Protein AF-A0A9X1R443-F1 (afdb_monomer)

Foldseek 3Di:
DDDDPDDPVRVVVVVVVLLVVLVPDDPVRLVVVLVVCVVVVVDDDSNVSSVVSVVQVVVCVVPVDGPDDDDCPPPDPDPDDDDDDDDDDDDDDDDPPPPVVVVVVVVCVVWDQKAKEKEKEDLAQAKDKDAAEQQKWKQFPVDRDIWGWDDKAQHHYPPDIDIGHHPDIRMIMTITTDDDPPGQWIWTDRDDPDPDTDIDPTHGDDDNSYYYYYD

Mean predicted aligned error: 19.31 Å

Sequence (215 aa):
MEHLILSIKERELHISNFLEVFKTLCDEELIGAYKNALKTNTGGEHLQGLRIQAMRKAIFRRLNKTPVDFKDTVLSTNENSDIPNLSVEIKDPKIQIVKEIKKKFTTKTDTESQVIVHIDSGPYRDSQRLRIWDNTYLKCKQTARTSKLLFSENIAIYPKWSFVASGTIFSFTLIFENLPKECLSFDLIENIPEMGGFFFKGIRRNNPNVYHLRM

Solvent-accessible surface area (backbone atoms only — not comparable to full-atom val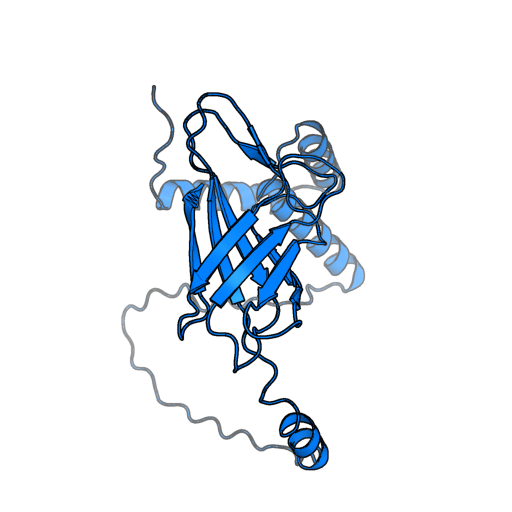ues): 13182 Å² total; per-residue (Å²): 136,85,88,81,88,62,51,72,67,53,49,50,48,51,51,50,56,53,51,55,54,62,73,70,51,53,73,68,55,48,52,48,53,51,54,47,36,63,72,69,65,56,77,58,70,68,50,51,52,53,50,53,52,54,50,52,52,55,43,27,76,73,63,79,44,70,97,69,82,84,78,79,84,82,79,68,82,84,74,85,79,88,84,79,91,76,89,77,86,78,86,76,78,89,73,93,70,61,66,68,55,50,58,62,51,70,78,53,76,87,74,81,55,58,30,39,39,38,38,39,39,51,60,32,89,56,68,47,76,46,59,44,58,82,60,23,33,36,37,35,71,74,44,97,55,69,19,49,54,74,49,68,44,81,54,27,52,64,93,45,70,32,80,40,57,50,70,38,70,47,63,31,39,39,33,25,43,49,72,62,91,79,43,58,30,28,26,44,40,40,69,59,101,60,87,87,54,57,73,46,79,67,49,68,62,60,92,83,37,68,45,82,46,78,83

Radius of gyration: 25.03 Å; Cα contacts (8 Å, |Δi|>4): 276; chains: 1; bounding box: 66×49×62 Å

Structure (mmCIF, N/CA/C/O backbone):
data_AF-A0A9X1R443-F1
#
_entry.id   AF-A0A9X1R443-F1
#
loop_
_atom_site.group_PDB
_atom_site.id
_atom_site.type_symbol
_atom_site.label_atom_id
_atom_site.label_alt_id
_atom_site.label_comp_id
_atom_site.label_asym_id
_atom_site.label_entity_id
_atom_site.label_seq_id
_atom_site.pdbx_PDB_ins_code
_atom_site.Cartn_x
_atom_site.Cartn_y
_atom_site.Cartn_z
_atom_site.occupancy
_atom_site.B_iso_or_equiv
_atom_site.auth_seq_id
_atom_site.auth_comp_id
_atom_site.auth_asym_id
_atom_site.auth_atom_id
_atom_site.pdbx_PDB_model_num
ATOM 1 N N . MET A 1 1 ? 21.161 10.894 -24.423 1.00 42.09 1 MET A N 1
ATOM 2 C CA . MET A 1 1 ? 20.757 12.313 -24.437 1.00 42.09 1 MET A CA 1
ATOM 3 C C . MET A 1 1 ? 19.765 12.476 -25.565 1.00 42.09 1 MET A C 1
ATOM 5 O O . MET A 1 1 ? 19.996 11.881 -26.606 1.00 42.09 1 MET A O 1
ATOM 9 N N . GLU A 1 2 ? 18.709 13.241 -25.292 1.00 39.94 2 GLU A N 1
ATOM 10 C CA . GLU A 1 2 ? 17.519 13.510 -26.118 1.00 39.94 2 GLU A CA 1
ATOM 11 C C . GLU A 1 2 ? 16.461 12.399 -26.169 1.00 39.94 2 GLU A C 1
ATOM 13 O O . GLU A 1 2 ? 16.783 11.217 -26.158 1.00 39.94 2 GLU A O 1
ATOM 18 N N . HIS A 1 3 ? 15.195 12.837 -26.199 1.00 33.38 3 HIS A N 1
ATOM 19 C CA . HIS A 1 3 ? 13.934 12.088 -26.085 1.00 33.38 3 HIS A CA 1
ATOM 20 C C . HIS A 1 3 ? 13.570 11.765 -24.617 1.00 33.38 3 HIS A C 1
ATOM 22 O O . HIS A 1 3 ? 14.191 10.933 -23.978 1.00 33.38 3 HIS A O 1
ATOM 28 N N . LEU A 1 4 ? 12.571 12.376 -23.969 1.00 42.31 4 LEU A N 1
ATOM 29 C CA . LEU A 1 4 ? 11.247 12.692 -24.493 1.00 42.31 4 LEU A CA 1
ATOM 30 C C . LEU A 1 4 ? 10.489 13.610 -23.491 1.00 42.31 4 LEU A C 1
ATOM 32 O O . LEU A 1 4 ? 9.758 13.128 -22.630 1.00 42.31 4 LEU A O 1
ATOM 36 N N . ILE A 1 5 ? 10.638 14.937 -23.573 1.00 42.94 5 ILE A N 1
ATOM 37 C CA . ILE A 1 5 ? 9.612 15.847 -23.026 1.00 42.94 5 ILE A CA 1
ATOM 38 C C . ILE A 1 5 ? 8.688 16.158 -24.197 1.00 42.94 5 ILE A C 1
ATOM 40 O O . ILE A 1 5 ? 8.833 17.187 -24.846 1.00 42.94 5 ILE A O 1
ATOM 44 N N . LEU A 1 6 ? 7.789 15.224 -24.521 1.00 51.44 6 LEU A N 1
ATOM 45 C CA . LEU A 1 6 ? 6.689 15.545 -25.427 1.00 51.44 6 LEU A CA 1
ATOM 46 C C . LEU A 1 6 ? 5.821 16.588 -24.722 1.00 51.44 6 LEU A C 1
ATOM 48 O O . LEU A 1 6 ? 5.362 16.363 -23.593 1.00 51.44 6 LEU A O 1
ATOM 52 N N . SER A 1 7 ? 5.592 17.715 -25.388 1.00 63.91 7 SER A N 1
ATOM 53 C CA . SER A 1 7 ? 4.559 18.675 -25.009 1.00 63.91 7 SER A CA 1
ATOM 54 C C . SER A 1 7 ? 3.241 17.929 -24.781 1.00 63.91 7 SER A C 1
ATOM 56 O O . SER A 1 7 ? 2.975 16.910 -25.421 1.00 63.91 7 SER A O 1
ATOM 58 N N . ILE A 1 8 ? 2.392 18.414 -23.869 1.00 54.50 8 ILE A N 1
ATOM 59 C CA . ILE A 1 8 ? 1.076 17.808 -23.591 1.00 54.50 8 ILE A CA 1
ATOM 60 C C . ILE A 1 8 ? 0.320 17.524 -24.901 1.00 54.50 8 ILE A C 1
ATOM 62 O O . ILE A 1 8 ? -0.169 16.412 -25.081 1.00 54.50 8 ILE A O 1
ATOM 66 N N . LYS A 1 9 ? 0.377 18.459 -25.858 1.00 56.53 9 LYS A N 1
ATOM 67 C CA . LYS A 1 9 ? -0.221 18.319 -27.194 1.00 56.53 9 LYS A CA 1
ATOM 68 C C . LYS A 1 9 ? 0.379 17.185 -28.027 1.00 56.53 9 LYS A C 1
ATOM 70 O O . LYS A 1 9 ? -0.332 16.523 -28.773 1.00 56.53 9 LYS A O 1
ATOM 75 N N . GLU A 1 10 ? 1.681 16.948 -27.919 1.00 57.31 10 GLU A N 1
ATOM 76 C CA . GLU A 1 10 ? 2.359 15.887 -28.669 1.00 57.31 10 GLU A CA 1
ATOM 77 C C . GLU A 1 10 ? 2.057 14.507 -28.074 1.00 57.31 10 GLU A C 1
ATOM 79 O O . GLU A 1 10 ? 1.900 13.537 -28.813 1.00 57.31 10 GLU A O 1
ATOM 84 N N . ARG A 1 11 ? 1.890 14.416 -26.746 1.00 54.62 11 ARG A N 1
ATOM 85 C CA . ARG A 1 11 ? 1.396 13.193 -26.091 1.00 54.62 11 ARG A CA 1
ATOM 86 C C . ARG A 1 11 ? -0.057 12.910 -26.451 1.00 54.62 11 ARG A C 1
ATOM 88 O O . ARG A 1 11 ? -0.385 11.769 -26.753 1.00 54.62 11 ARG A O 1
ATOM 95 N N . GLU A 1 12 ? -0.908 13.932 -26.458 1.00 59.91 12 GLU A N 1
ATOM 96 C CA . GLU A 1 12 ? -2.305 13.819 -26.892 1.00 59.91 12 GLU A CA 1
ATOM 97 C C . GLU A 1 12 ? -2.403 13.356 -28.348 1.00 59.91 12 GLU A C 1
ATOM 99 O O . GLU A 1 12 ? -3.154 12.429 -28.646 1.00 59.91 12 GLU A O 1
ATOM 104 N N . LEU A 1 13 ? -1.593 13.929 -29.243 1.00 64.50 13 LEU A N 1
ATOM 105 C CA . LEU A 1 13 ? -1.542 13.525 -30.647 1.00 64.50 13 LEU A CA 1
ATOM 106 C C . LEU A 1 13 ? -1.034 12.088 -30.807 1.00 64.50 13 LEU A C 1
ATOM 108 O O . LEU A 1 13 ? -1.601 11.319 -31.580 1.00 64.50 13 LEU A O 1
ATOM 112 N N . HIS A 1 14 ? -0.006 11.701 -30.048 1.00 59.50 14 HIS A N 1
ATOM 113 C CA . HIS A 1 14 ? 0.505 10.333 -30.040 1.00 59.50 14 HIS A CA 1
ATOM 114 C C . HIS A 1 14 ? -0.565 9.336 -29.577 1.00 59.50 14 HIS A C 1
ATOM 116 O O . HIS A 1 14 ? -0.778 8.322 -30.235 1.00 59.50 14 HIS A O 1
ATOM 122 N N . ILE A 1 15 ? -1.281 9.636 -28.489 1.00 57.28 15 ILE A N 1
ATOM 123 C CA . ILE A 1 15 ? -2.362 8.785 -27.972 1.00 57.28 15 ILE A CA 1
ATOM 124 C C . ILE A 1 15 ? -3.536 8.735 -28.956 1.00 57.28 15 ILE A C 1
ATOM 126 O O . ILE A 1 15 ? -4.068 7.658 -29.206 1.00 57.28 15 ILE A O 1
ATOM 130 N N . SER A 1 16 ? -3.927 9.863 -29.550 1.00 63.81 16 SER A N 1
ATOM 131 C CA . SER A 1 16 ? -5.014 9.920 -30.534 1.00 63.81 16 SER A CA 1
ATOM 132 C C . SER A 1 16 ? -4.693 9.087 -31.779 1.00 63.81 16 SER A C 1
ATOM 134 O O . SER A 1 16 ? -5.469 8.208 -32.154 1.00 63.81 16 SER A O 1
ATOM 136 N N . ASN A 1 17 ? -3.498 9.268 -32.351 1.00 67.38 17 ASN A N 1
ATOM 137 C CA . ASN A 1 17 ? -3.026 8.478 -33.490 1.00 67.38 17 ASN A CA 1
ATOM 138 C C . ASN A 1 17 ? -2.944 6.989 -33.141 1.00 67.38 17 ASN A C 1
ATOM 140 O O . ASN A 1 17 ? -3.372 6.140 -33.919 1.00 67.38 17 ASN A O 1
ATOM 144 N N . PHE A 1 18 ? -2.445 6.669 -31.946 1.00 65.12 18 PHE A N 1
ATOM 145 C CA . PHE A 1 18 ? -2.403 5.305 -31.437 1.00 65.12 18 PHE A CA 1
ATOM 146 C C . PHE A 1 18 ? -3.812 4.693 -31.350 1.00 65.12 18 PHE A C 1
ATOM 148 O O . PHE A 1 18 ? -4.022 3.578 -31.820 1.00 65.12 18 PHE A O 1
ATOM 155 N N . LEU A 1 19 ? -4.804 5.419 -30.825 1.00 61.91 19 LEU A N 1
ATOM 156 C CA . LEU A 1 19 ? -6.189 4.951 -30.707 1.00 61.91 19 LEU A CA 1
ATOM 157 C C . LEU A 1 19 ? -6.889 4.769 -32.060 1.00 61.91 19 LEU A C 1
ATOM 159 O O . LEU A 1 19 ? -7.644 3.805 -32.210 1.00 61.91 19 LEU A O 1
ATOM 163 N N . GLU A 1 20 ? -6.648 5.651 -33.032 1.00 70.19 20 GLU A N 1
ATOM 164 C CA . GLU A 1 20 ? -7.184 5.512 -34.393 1.00 70.19 20 GLU A CA 1
ATOM 165 C C . GLU A 1 20 ? -6.671 4.243 -35.078 1.00 70.19 20 GLU A C 1
ATOM 167 O O . GLU A 1 20 ? -7.457 3.506 -35.675 1.00 70.19 20 GLU A O 1
ATOM 172 N N . VAL A 1 21 ? -5.390 3.906 -34.893 1.00 68.06 21 VAL A N 1
ATOM 173 C CA . VAL A 1 21 ? -4.821 2.653 -35.410 1.00 68.06 21 VAL A CA 1
ATOM 174 C C . VAL A 1 21 ? -5.559 1.432 -34.847 1.00 68.06 21 VAL A C 1
ATOM 176 O O . VAL A 1 21 ? -5.868 0.518 -35.603 1.00 68.06 21 VAL A O 1
ATOM 179 N N . PHE A 1 22 ? -5.937 1.399 -33.561 1.00 64.75 22 PHE A N 1
ATOM 180 C CA . PHE A 1 22 ? -6.680 0.244 -33.018 1.00 64.75 22 PHE A CA 1
ATOM 181 C C . PHE A 1 22 ? -8.117 0.131 -33.504 1.00 64.75 22 PHE A C 1
ATOM 183 O O . PHE A 1 22 ? -8.656 -0.979 -33.532 1.00 64.75 22 PHE A O 1
ATOM 190 N N . LYS A 1 23 ? -8.765 1.250 -33.843 1.00 64.88 23 LYS A N 1
ATOM 191 C CA . LYS A 1 23 ? -10.144 1.225 -34.346 1.00 64.88 23 LYS A CA 1
ATOM 192 C C . LYS A 1 23 ? -10.235 0.528 -35.704 1.00 64.88 23 LYS A C 1
ATOM 194 O O . LYS A 1 23 ? -11.280 -0.048 -36.000 1.00 64.88 23 LYS A O 1
ATOM 199 N N . THR A 1 24 ? -9.166 0.563 -36.496 1.00 73.44 24 THR A N 1
ATOM 200 C CA . THR A 1 24 ? -9.137 0.039 -37.867 1.00 73.44 24 THR A CA 1
ATOM 201 C C . THR A 1 24 ? -8.597 -1.388 -37.982 1.00 73.44 24 THR A C 1
ATOM 203 O O . THR A 1 24 ? -8.784 -2.004 -39.027 1.00 73.44 24 THR A O 1
ATOM 206 N N . LEU A 1 25 ? -7.999 -1.951 -36.921 1.00 72.94 25 LEU A N 1
ATOM 207 C CA . LEU A 1 25 ? -7.468 -3.320 -36.945 1.00 72.94 25 LEU A CA 1
ATOM 208 C C . LEU A 1 25 ? -8.557 -4.368 -37.187 1.00 72.94 25 LEU A C 1
ATOM 210 O O . LEU A 1 25 ? -9.633 -4.334 -36.570 1.00 72.94 25 LEU A O 1
ATOM 214 N N . CYS A 1 26 ? -8.238 -5.379 -37.992 1.00 78.50 26 CYS A N 1
ATOM 215 C CA . CYS A 1 26 ? -9.056 -6.578 -38.109 1.00 78.50 26 CYS A CA 1
ATOM 216 C C . CYS A 1 26 ? -8.939 -7.450 -36.841 1.00 78.50 26 CYS A C 1
ATOM 218 O O . CYS A 1 26 ? -8.188 -7.164 -35.905 1.00 78.50 26 CYS A O 1
ATOM 220 N N . ASP A 1 27 ? -9.749 -8.502 -36.746 1.00 72.06 27 ASP A N 1
ATOM 221 C CA . ASP A 1 27 ? -9.792 -9.335 -35.538 1.00 72.06 27 ASP A CA 1
ATOM 222 C C . ASP A 1 27 ? -8.530 -10.176 -35.344 1.00 72.06 27 ASP A C 1
ATOM 224 O O . ASP A 1 27 ? -8.063 -10.337 -34.215 1.00 72.06 27 ASP A O 1
ATOM 228 N N . GLU A 1 28 ? -7.952 -10.665 -36.439 1.00 75.25 28 GLU A N 1
ATOM 229 C CA . GLU A 1 28 ? -6.712 -11.442 -36.420 1.00 75.25 28 GLU A CA 1
ATOM 230 C C . GLU A 1 28 ? -5.519 -10.570 -36.018 1.00 75.25 28 GLU A C 1
ATOM 232 O O . GLU A 1 28 ? -4.722 -10.962 -35.163 1.00 75.25 28 GLU A O 1
ATOM 237 N N . GLU A 1 29 ? -5.453 -9.347 -36.547 1.00 76.25 29 GLU A N 1
ATOM 238 C CA . GLU A 1 29 ? -4.428 -8.356 -36.212 1.00 76.25 29 GLU A CA 1
ATOM 239 C C . GLU A 1 29 ? -4.519 -7.913 -34.750 1.00 76.25 29 GLU A C 1
ATOM 241 O O . GLU A 1 29 ? -3.500 -7.829 -34.067 1.00 76.25 29 GLU A O 1
ATOM 246 N N . LEU A 1 30 ? -5.733 -7.699 -34.229 1.00 73.00 30 LEU A N 1
ATOM 247 C CA . LEU A 1 30 ? -5.946 -7.333 -32.828 1.00 73.00 30 LEU A CA 1
ATOM 248 C C . LEU A 1 30 ? -5.486 -8.451 -31.877 1.00 73.00 30 LEU A C 1
ATOM 250 O O . LEU A 1 30 ? -4.831 -8.186 -30.865 1.00 73.00 30 LEU A O 1
ATOM 254 N N . ILE A 1 31 ? -5.795 -9.709 -32.208 1.00 69.19 31 ILE A N 1
ATOM 255 C CA . ILE A 1 31 ? -5.348 -10.883 -31.446 1.00 69.19 31 ILE A CA 1
ATOM 256 C C . ILE A 1 31 ? -3.824 -11.031 -31.533 1.00 69.19 31 ILE A C 1
ATOM 258 O O . ILE A 1 31 ? -3.180 -11.325 -30.522 1.00 69.19 31 ILE A O 1
ATOM 262 N N . GLY A 1 32 ? -3.238 -10.812 -32.712 1.00 74.62 32 GLY A N 1
ATOM 263 C CA . GLY A 1 32 ? -1.792 -10.821 -32.928 1.00 74.62 32 GLY A CA 1
ATOM 264 C C . GLY A 1 32 ? -1.075 -9.754 -32.102 1.00 74.62 32 GLY A C 1
ATOM 265 O O . GLY A 1 32 ? -0.132 -10.074 -31.378 1.00 74.62 32 GLY A O 1
ATOM 266 N N . ALA A 1 33 ? -1.574 -8.517 -32.127 1.00 70.69 33 ALA A N 1
ATOM 267 C CA . ALA A 1 33 ? -1.051 -7.398 -31.348 1.00 70.69 33 ALA A CA 1
ATOM 268 C C . ALA A 1 33 ? -1.133 -7.666 -29.838 1.00 70.69 33 ALA A C 1
ATOM 270 O O . ALA A 1 33 ? -0.164 -7.437 -29.117 1.00 70.69 33 ALA A O 1
ATOM 271 N N . TYR A 1 34 ? -2.246 -8.235 -29.363 1.00 68.50 34 TYR A N 1
ATOM 272 C CA . TYR A 1 34 ? -2.408 -8.619 -27.960 1.00 68.50 34 TYR A CA 1
ATOM 273 C C . TYR A 1 34 ? -1.438 -9.731 -27.535 1.00 68.50 34 TYR A C 1
ATOM 275 O O . TYR A 1 34 ? -0.784 -9.620 -26.499 1.00 68.50 34 TYR A O 1
ATOM 283 N N . LYS A 1 35 ? -1.282 -10.785 -28.348 1.00 70.19 35 LYS A N 1
ATOM 284 C CA . LYS A 1 35 ? -0.322 -11.872 -28.085 1.00 70.19 35 LYS A CA 1
ATOM 285 C C . LYS A 1 35 ? 1.123 -11.379 -28.099 1.00 70.19 35 LYS A C 1
ATOM 287 O O . LYS A 1 35 ? 1.911 -11.802 -27.255 1.00 70.19 35 LYS A O 1
ATOM 292 N N . ASN A 1 36 ? 1.465 -10.492 -29.032 1.00 71.75 36 ASN A N 1
ATOM 293 C CA . ASN A 1 36 ? 2.794 -9.898 -29.103 1.00 71.75 36 ASN A CA 1
ATOM 294 C C . ASN A 1 36 ? 3.067 -9.037 -27.864 1.00 71.75 36 ASN A C 1
ATOM 296 O O . ASN A 1 36 ? 4.071 -9.256 -27.198 1.00 71.75 36 ASN A O 1
ATOM 300 N N . ALA A 1 37 ? 2.121 -8.174 -27.475 1.00 67.00 37 ALA A N 1
ATOM 301 C CA . ALA A 1 37 ? 2.240 -7.325 -26.289 1.00 67.00 37 ALA A CA 1
ATOM 302 C C . ALA A 1 37 ? 2.415 -8.121 -24.981 1.00 67.00 37 ALA A C 1
ATOM 304 O O . ALA A 1 37 ? 3.155 -7.700 -24.090 1.00 67.00 37 ALA A O 1
ATOM 305 N N . LEU A 1 38 ? 1.767 -9.288 -24.868 1.00 62.31 38 LEU A N 1
ATOM 306 C CA . LEU A 1 38 ? 1.973 -10.219 -23.754 1.00 62.31 38 LEU A CA 1
ATOM 307 C C . LEU A 1 38 ? 3.367 -10.865 -23.782 1.00 62.31 38 LEU A C 1
ATOM 309 O O . LEU A 1 38 ? 3.973 -11.054 -22.731 1.00 62.31 38 LEU A O 1
ATOM 313 N N . LYS A 1 39 ? 3.884 -11.198 -24.971 1.00 71.06 39 LYS A N 1
ATOM 314 C CA . LYS A 1 39 ? 5.197 -11.835 -25.155 1.00 71.06 39 LYS A CA 1
ATOM 315 C C . LYS A 1 39 ? 6.356 -10.866 -24.905 1.00 71.06 39 LYS A C 1
ATOM 317 O O . LYS A 1 39 ? 7.380 -11.276 -24.368 1.00 71.06 39 LYS A O 1
ATOM 322 N N . THR A 1 40 ? 6.200 -9.598 -25.275 1.00 66.62 40 THR A N 1
ATOM 323 C CA . THR A 1 40 ? 7.218 -8.546 -25.116 1.00 66.62 40 THR A CA 1
ATOM 324 C C . THR A 1 40 ? 7.212 -7.896 -23.733 1.00 66.62 40 THR A C 1
ATOM 326 O O . THR A 1 40 ? 8.008 -6.995 -23.490 1.00 66.62 40 THR A O 1
ATOM 329 N N . ASN A 1 41 ? 6.332 -8.333 -22.822 1.00 56.12 41 ASN A N 1
ATOM 330 C CA . ASN A 1 41 ? 6.149 -7.758 -21.485 1.00 56.12 41 ASN A CA 1
ATOM 331 C C . ASN A 1 41 ? 5.906 -6.232 -21.497 1.00 56.12 41 ASN A C 1
ATOM 333 O O . ASN A 1 41 ? 6.224 -5.527 -20.540 1.00 56.12 41 ASN A O 1
ATOM 337 N N . THR A 1 42 ? 5.321 -5.712 -22.580 1.00 57.03 42 THR A N 1
ATOM 338 C CA . THR A 1 42 ? 4.833 -4.330 -22.675 1.00 57.03 42 THR A CA 1
ATOM 339 C C . THR A 1 42 ? 3.546 -4.217 -21.855 1.00 57.03 42 THR A C 1
ATOM 341 O O . THR A 1 42 ? 2.435 -4.287 -22.381 1.00 57.03 42 THR A O 1
ATOM 344 N N . GLY A 1 43 ? 3.697 -4.157 -20.532 1.00 52.28 43 GLY A N 1
ATOM 345 C CA . GLY A 1 43 ? 2.608 -3.992 -19.570 1.00 52.28 43 GLY A CA 1
ATOM 346 C C . GLY A 1 43 ? 2.280 -2.518 -19.328 1.00 52.28 43 GLY A C 1
ATOM 347 O O . GLY A 1 43 ? 3.185 -1.698 -19.220 1.00 52.28 43 GLY A O 1
ATOM 348 N N . GLY A 1 44 ? 0.987 -2.187 -19.235 1.00 62.00 44 GLY A N 1
ATOM 349 C CA . GLY A 1 44 ? 0.501 -0.829 -18.950 1.00 62.00 44 GLY A CA 1
ATOM 350 C C . GLY A 1 44 ? -0.751 -0.453 -19.752 1.00 62.00 44 GLY A C 1
ATOM 351 O O . GLY A 1 44 ? -1.591 -1.310 -20.043 1.00 62.00 44 GLY A O 1
ATOM 352 N N . GLU A 1 45 ? -0.860 0.822 -20.137 1.00 51.69 45 GLU A N 1
ATOM 353 C CA . GLU A 1 45 ? -1.998 1.415 -20.867 1.00 51.69 45 GLU A CA 1
ATOM 354 C C . GLU A 1 45 ? -2.288 0.776 -22.243 1.00 51.69 45 GLU A C 1
ATOM 356 O O . GLU A 1 45 ? -3.446 0.650 -22.638 1.00 51.69 45 GLU A O 1
ATOM 361 N N . HIS A 1 46 ? -1.262 0.293 -22.950 1.00 57.50 46 HIS A N 1
ATOM 362 C CA . HIS A 1 46 ? -1.377 -0.255 -24.306 1.00 57.50 46 HIS A CA 1
ATOM 363 C C . HIS A 1 46 ? -2.127 -1.602 -24.296 1.00 57.50 46 HIS A C 1
ATOM 365 O O . HIS A 1 46 ? -3.021 -1.849 -25.109 1.00 57.50 46 HIS A O 1
ATOM 371 N N . LEU A 1 47 ? -1.825 -2.456 -23.309 1.00 63.75 47 LEU A N 1
ATOM 372 C CA . LEU A 1 47 ? -2.502 -3.739 -23.105 1.00 63.75 47 LEU A CA 1
ATOM 373 C C . LEU A 1 47 ? -3.948 -3.546 -22.617 1.00 63.75 47 LEU A C 1
ATOM 375 O O . LEU A 1 47 ? -4.838 -4.316 -22.990 1.00 63.75 47 LEU A O 1
ATOM 379 N N . GLN A 1 48 ? -4.196 -2.506 -21.811 1.00 64.56 48 GLN A N 1
ATOM 380 C CA . GLN A 1 48 ? -5.548 -2.128 -21.395 1.00 64.56 48 GLN A CA 1
ATOM 381 C C . GLN A 1 48 ? -6.379 -1.622 -22.581 1.00 64.56 48 GLN A C 1
ATOM 383 O O . GLN A 1 48 ? -7.506 -2.084 -22.759 1.00 64.56 48 GLN A O 1
ATOM 388 N N . GLY A 1 49 ? -5.814 -0.764 -23.438 1.00 67.44 49 GLY A N 1
ATOM 389 C CA . GLY A 1 49 ? -6.470 -0.271 -24.654 1.00 67.44 49 GLY A CA 1
ATOM 390 C C . GLY A 1 49 ? -6.873 -1.398 -25.609 1.00 67.44 49 GLY A C 1
ATOM 391 O O . GLY A 1 49 ? -8.028 -1.474 -26.033 1.00 67.44 49 GLY A O 1
ATOM 392 N N . LEU A 1 50 ? -5.964 -2.347 -25.858 1.00 68.62 50 LEU A N 1
ATOM 393 C CA . LEU A 1 50 ? -6.235 -3.553 -26.650 1.00 68.62 50 LEU A CA 1
ATOM 394 C C . LEU A 1 50 ? -7.379 -4.396 -26.068 1.00 68.62 50 LEU A C 1
ATOM 396 O O . LEU A 1 50 ? -8.275 -4.838 -26.793 1.00 68.62 50 LEU A O 1
ATOM 400 N N . ARG A 1 51 ? -7.379 -4.598 -24.745 1.00 68.50 51 ARG A N 1
ATOM 401 C CA . ARG A 1 51 ? -8.417 -5.367 -24.046 1.00 68.50 51 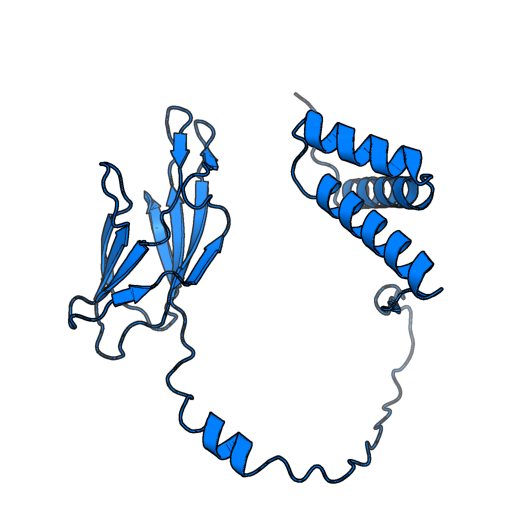ARG A CA 1
ATOM 402 C C . ARG A 1 51 ? -9.786 -4.689 -24.133 1.00 68.50 51 ARG A C 1
ATOM 404 O O . ARG A 1 51 ? -10.780 -5.373 -24.372 1.00 68.50 51 ARG A O 1
ATOM 411 N N . ILE A 1 52 ? -9.840 -3.367 -23.972 1.00 70.94 52 ILE A N 1
ATOM 412 C CA . ILE A 1 52 ? -11.076 -2.581 -24.086 1.00 70.94 52 ILE A CA 1
ATOM 413 C C . ILE A 1 52 ? -11.642 -2.672 -25.510 1.00 70.94 52 ILE A C 1
ATOM 415 O O . ILE A 1 52 ? -12.840 -2.905 -25.678 1.00 70.94 52 ILE A O 1
ATOM 419 N N . GLN A 1 53 ? -10.794 -2.582 -26.539 1.00 71.69 53 GLN A N 1
ATOM 420 C CA . GLN A 1 53 ? -11.230 -2.724 -27.933 1.00 71.69 53 GLN A CA 1
ATOM 421 C C . GLN A 1 53 ? -11.751 -4.131 -28.249 1.00 71.69 53 GLN A C 1
ATOM 423 O O . GLN A 1 53 ? -12.804 -4.278 -28.875 1.00 71.69 53 GLN A O 1
ATOM 428 N N . ALA A 1 54 ? -11.081 -5.174 -27.750 1.00 69.00 54 ALA A N 1
ATOM 429 C CA . ALA A 1 54 ? -11.549 -6.551 -27.898 1.00 69.00 54 ALA A CA 1
ATOM 430 C C . ALA A 1 54 ? -12.927 -6.763 -27.241 1.00 69.00 54 ALA A C 1
ATOM 432 O O . ALA A 1 54 ? -13.817 -7.369 -27.842 1.00 69.00 54 ALA A O 1
ATOM 433 N N . MET A 1 55 ? -13.137 -6.210 -26.040 1.00 70.44 55 MET A N 1
ATOM 434 C CA . MET A 1 55 ? -14.438 -6.243 -25.363 1.00 70.44 55 MET A CA 1
ATOM 435 C C . MET A 1 55 ? -15.511 -5.495 -26.157 1.00 70.44 55 MET A C 1
ATOM 437 O O . MET A 1 55 ? -16.600 -6.031 -26.356 1.00 70.44 55 MET A O 1
ATOM 441 N N . ARG A 1 56 ? -15.207 -4.294 -26.667 1.00 73.94 56 ARG A N 1
ATOM 442 C CA . ARG A 1 56 ? -16.142 -3.502 -27.479 1.00 73.94 56 ARG A CA 1
ATOM 443 C C . ARG A 1 56 ? -16.607 -4.272 -28.715 1.00 73.94 56 ARG A C 1
ATOM 445 O O . ARG A 1 56 ? -17.811 -4.345 -28.957 1.00 73.94 56 ARG A O 1
ATOM 452 N N . LYS A 1 57 ? -15.683 -4.893 -29.458 1.00 72.19 57 LYS A N 1
ATOM 453 C CA . LYS A 1 57 ? -16.012 -5.722 -30.630 1.00 72.19 57 LYS A CA 1
ATOM 454 C C . LYS A 1 57 ? -16.865 -6.938 -30.261 1.00 72.19 57 LYS A C 1
ATOM 456 O O . LYS A 1 57 ? -17.862 -7.206 -30.928 1.00 72.19 57 LYS A O 1
ATOM 461 N N . ALA A 1 58 ? -16.523 -7.647 -29.184 1.00 69.56 58 ALA A N 1
ATOM 462 C CA . ALA A 1 58 ? -17.288 -8.808 -28.723 1.00 69.56 58 ALA A CA 1
ATOM 463 C C . ALA A 1 58 ? -18.727 -8.435 -28.327 1.00 69.56 58 ALA A C 1
ATOM 465 O O . ALA A 1 58 ? -19.675 -9.151 -28.651 1.00 69.56 58 ALA A O 1
ATOM 466 N N . ILE A 1 59 ? -18.899 -7.290 -27.665 1.00 71.62 59 ILE A N 1
ATOM 467 C CA . ILE A 1 59 ? -20.214 -6.782 -27.282 1.00 71.62 59 ILE A CA 1
ATOM 468 C C . ILE A 1 59 ? -21.019 -6.356 -28.512 1.00 71.62 59 ILE A C 1
ATOM 470 O O . ILE A 1 59 ? -22.192 -6.714 -28.616 1.00 71.62 59 ILE A O 1
ATOM 474 N N . PHE A 1 60 ? -20.396 -5.653 -29.463 1.00 72.50 60 PHE A N 1
ATOM 475 C CA . PHE A 1 60 ? -21.066 -5.240 -30.694 1.00 72.50 60 PHE A CA 1
ATOM 476 C C . PHE A 1 60 ? -21.559 -6.448 -31.501 1.00 72.50 60 PHE A C 1
ATOM 478 O O . PHE A 1 60 ? -22.712 -6.461 -31.910 1.00 72.50 60 PHE A O 1
ATOM 485 N N . ARG A 1 61 ? -20.760 -7.519 -31.629 1.00 73.25 61 ARG A N 1
ATOM 486 C CA . ARG A 1 61 ? -21.213 -8.772 -32.269 1.00 73.25 61 ARG A CA 1
ATOM 487 C C . ARG A 1 61 ? -22.414 -9.407 -31.570 1.00 73.25 61 ARG A C 1
ATOM 489 O O . ARG A 1 61 ? -23.249 -10.016 -32.225 1.00 73.25 61 ARG A O 1
ATOM 496 N N . ARG A 1 62 ? -22.489 -9.299 -30.241 1.00 72.19 62 ARG A N 1
ATOM 497 C CA . ARG A 1 62 ? -23.539 -9.941 -29.439 1.00 72.19 62 ARG A CA 1
ATOM 498 C C . ARG A 1 62 ? -24.839 -9.143 -29.399 1.00 72.19 62 ARG A C 1
ATOM 500 O O . ARG A 1 62 ? -25.905 -9.741 -29.303 1.00 72.19 62 ARG A O 1
ATOM 507 N N . LEU A 1 63 ? -24.754 -7.815 -29.402 1.00 76.12 63 LEU A N 1
ATOM 508 C CA . LEU A 1 63 ? -25.898 -6.930 -29.155 1.00 76.12 63 LEU A CA 1
ATOM 509 C C . LEU A 1 63 ? -26.245 -6.034 -30.349 1.00 76.12 63 LEU A C 1
ATOM 511 O O . LEU A 1 63 ? -27.226 -5.298 -30.277 1.00 76.12 63 LEU A O 1
ATOM 515 N N . ASN A 1 64 ? -25.443 -6.067 -31.417 1.00 73.75 64 ASN A N 1
ATOM 516 C CA . ASN A 1 64 ? -25.518 -5.186 -32.588 1.00 73.75 64 ASN A CA 1
ATOM 517 C C . ASN A 1 64 ? -25.522 -3.679 -32.249 1.00 73.75 64 ASN A C 1
ATOM 519 O O . ASN A 1 64 ? -25.942 -2.846 -33.047 1.00 73.75 64 ASN A O 1
ATOM 523 N N . LYS A 1 65 ? -25.073 -3.335 -31.034 1.00 69.88 65 LYS A N 1
ATOM 524 C CA . LYS A 1 65 ? -24.916 -1.981 -30.494 1.00 69.88 65 LYS A CA 1
ATOM 525 C C . LYS A 1 65 ? -23.924 -2.000 -29.333 1.00 69.88 65 LYS A C 1
ATOM 527 O O . LYS A 1 65 ? -23.791 -3.016 -28.646 1.00 69.88 65 LYS A O 1
ATOM 532 N N . THR A 1 66 ? -23.239 -0.887 -29.079 1.00 61.50 66 THR A N 1
ATOM 533 C CA . THR A 1 66 ? -22.486 -0.721 -27.828 1.00 61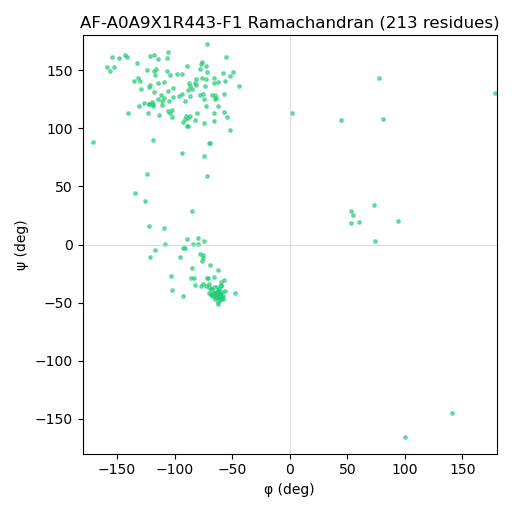.50 66 THR A CA 1
ATOM 534 C C . THR A 1 66 ? -23.459 -0.426 -26.675 1.00 61.50 66 THR A C 1
ATOM 536 O O . THR A 1 66 ? -24.451 0.267 -26.888 1.00 61.50 66 THR A O 1
ATOM 539 N N . PRO A 1 67 ? -23.233 -0.934 -25.448 1.00 56.16 67 PRO A N 1
ATOM 540 C CA . PRO A 1 67 ? -24.148 -0.722 -24.318 1.00 56.16 67 PRO A CA 1
ATOM 541 C C . PRO A 1 67 ? -24.034 0.678 -23.717 1.00 56.16 67 PRO A C 1
ATOM 543 O O . PRO A 1 67 ? -24.873 1.072 -22.916 1.00 56.16 67 PRO A O 1
ATOM 546 N N . VAL A 1 68 ? -22.963 1.388 -24.069 1.00 57.41 68 VAL A N 1
ATOM 547 C CA . VAL A 1 68 ? -22.645 2.723 -23.587 1.00 57.41 68 VAL A CA 1
ATOM 548 C C . VAL A 1 68 ? -22.537 3.615 -24.813 1.00 57.41 68 VAL A C 1
ATOM 550 O O . VAL A 1 68 ? -21.750 3.328 -25.719 1.00 57.41 68 VAL A O 1
ATOM 553 N N . ASP A 1 69 ? -23.377 4.642 -24.845 1.00 53.28 69 ASP A N 1
ATOM 554 C CA . ASP A 1 69 ? -23.308 5.736 -25.803 1.00 53.28 69 ASP A CA 1
ATOM 555 C C . ASP A 1 69 ? -22.683 6.923 -25.066 1.00 53.28 69 ASP A C 1
ATOM 557 O O . ASP A 1 69 ? -23.265 7.445 -24.112 1.00 53.28 69 ASP A O 1
ATOM 561 N N . PHE A 1 70 ? -21.450 7.277 -25.425 1.00 49.25 70 PHE A N 1
ATOM 562 C CA . PHE A 1 70 ? -20.783 8.440 -24.853 1.00 49.25 70 PHE A CA 1
ATOM 563 C C . PHE A 1 70 ? -21.156 9.648 -25.705 1.00 49.25 70 PHE A C 1
ATOM 565 O O . PHE A 1 70 ? -20.712 9.774 -26.843 1.00 49.25 70 PHE A O 1
ATOM 572 N N . LYS A 1 71 ? -21.980 10.541 -25.154 1.00 47.75 71 LYS A N 1
ATOM 573 C CA . LYS A 1 71 ? -22.097 11.900 -25.681 1.00 47.75 71 LYS A CA 1
ATOM 574 C C . LYS A 1 71 ? -20.940 12.706 -25.105 1.00 47.75 71 LYS A C 1
ATOM 576 O O . LYS A 1 71 ? -20.936 13.001 -23.913 1.00 47.75 71 LYS A O 1
ATOM 581 N N . ASP A 1 72 ? -19.959 13.023 -25.941 1.00 38.59 72 ASP A N 1
ATOM 582 C CA . ASP A 1 72 ? -18.843 13.892 -25.573 1.00 38.59 72 ASP A CA 1
ATOM 583 C C . ASP A 1 72 ? -19.347 15.332 -25.413 1.00 38.59 72 ASP A C 1
ATOM 585 O O . ASP A 1 72 ? -19.330 16.131 -26.344 1.00 38.59 72 ASP A O 1
ATOM 589 N N . THR A 1 73 ? -19.817 15.687 -24.219 1.00 44.53 73 THR A N 1
ATOM 590 C CA . THR A 1 73 ? -20.285 17.052 -23.912 1.00 44.53 73 THR A CA 1
ATOM 591 C C . THR A 1 73 ? -19.137 18.031 -23.622 1.00 44.53 73 THR A C 1
ATOM 593 O O . THR A 1 73 ? -19.388 19.155 -23.205 1.00 44.53 73 THR A O 1
ATOM 596 N N . VAL A 1 74 ? -17.872 17.619 -23.775 1.00 42.00 74 VAL A N 1
ATOM 597 C CA . VAL A 1 74 ? -16.706 18.367 -23.251 1.00 42.00 74 VAL A CA 1
ATOM 598 C C . VAL A 1 74 ? -15.867 19.043 -24.348 1.00 42.00 74 VAL A C 1
ATOM 600 O O . VAL A 1 74 ? -14.922 19.761 -24.044 1.00 42.00 74 VAL A O 1
ATOM 603 N N . LEU A 1 75 ? -16.232 18.914 -25.626 1.00 39.62 75 LEU A N 1
ATOM 604 C CA . LEU A 1 75 ? -15.551 19.619 -26.721 1.00 39.62 75 LEU A CA 1
ATOM 605 C C . LEU A 1 75 ? -16.526 20.461 -27.552 1.00 39.62 75 LEU A C 1
ATOM 607 O O . LEU A 1 75 ? -16.659 20.285 -28.757 1.00 39.62 75 LEU A O 1
ATOM 611 N N . SER A 1 76 ? -17.174 21.429 -26.907 1.00 32.47 76 SER A N 1
ATOM 612 C CA . SER A 1 76 ? -17.510 22.687 -27.573 1.00 32.47 76 SER A CA 1
ATOM 613 C C . SER A 1 76 ? -16.707 23.791 -26.903 1.00 32.47 76 SER A C 1
ATOM 615 O O . SER A 1 76 ? -16.919 24.122 -25.738 1.00 32.47 76 SER A O 1
ATOM 617 N N . THR A 1 77 ? -15.743 24.344 -27.631 1.00 33.44 77 THR A N 1
ATOM 618 C CA . THR A 1 77 ? -15.155 25.641 -27.309 1.00 33.44 77 THR A CA 1
ATOM 619 C C . THR A 1 77 ? -16.294 26.648 -27.204 1.00 33.44 77 THR A C 1
ATOM 621 O O . THR A 1 77 ? -16.933 26.962 -28.206 1.00 33.44 77 THR A O 1
ATOM 624 N N . ASN A 1 78 ? -16.586 27.106 -25.988 1.00 34.41 78 ASN A N 1
ATOM 625 C CA . ASN A 1 78 ? -17.542 28.181 -25.763 1.00 34.41 78 ASN A CA 1
ATOM 626 C C . ASN A 1 78 ? -16.939 29.488 -26.292 1.00 34.41 78 ASN A C 1
ATOM 628 O O . ASN A 1 78 ? -16.316 30.236 -25.544 1.00 34.41 78 ASN A O 1
ATOM 632 N N . GLU A 1 79 ? -17.139 29.768 -27.575 1.00 34.84 79 GLU A N 1
ATOM 633 C CA . GLU A 1 79 ? -17.332 31.143 -28.014 1.00 34.84 79 GLU A CA 1
ATOM 634 C C . GLU A 1 79 ? -18.828 31.443 -27.882 1.00 34.84 79 GLU A C 1
ATOM 636 O O . GLU A 1 79 ? -19.645 30.859 -28.583 1.00 34.84 79 GLU A O 1
ATOM 641 N N . ASN A 1 80 ? -19.156 32.313 -26.923 1.00 40.75 80 ASN A N 1
ATOM 642 C CA . ASN A 1 80 ? -20.408 33.060 -26.782 1.00 40.75 80 ASN A CA 1
ATOM 643 C C . ASN A 1 80 ? -21.733 32.307 -27.006 1.00 40.75 80 ASN A C 1
ATOM 645 O O . ASN A 1 80 ? -22.175 32.133 -28.137 1.00 40.75 80 ASN A O 1
ATOM 649 N N . SER A 1 81 ? -22.474 32.038 -25.929 1.00 32.12 81 SER A N 1
ATOM 650 C CA . SER A 1 81 ? -23.890 32.448 -25.828 1.00 32.12 81 SER A CA 1
ATOM 651 C C . SER A 1 81 ? -24.532 31.978 -24.522 1.00 32.12 81 SER A C 1
ATOM 653 O O . SER A 1 81 ? -24.405 30.830 -24.107 1.00 32.12 81 SER A O 1
ATOM 655 N N . ASP A 1 82 ? -25.185 32.939 -23.877 1.00 38.91 82 ASP A N 1
ATOM 656 C CA . ASP A 1 82 ? -26.321 32.854 -22.958 1.00 38.91 82 ASP A CA 1
ATOM 657 C C . ASP A 1 82 ? -26.850 31.449 -22.635 1.00 38.91 82 ASP A C 1
ATOM 659 O O . ASP A 1 82 ? -27.478 30.796 -23.465 1.00 38.91 82 ASP A O 1
ATOM 663 N N . ILE A 1 83 ? -26.686 31.018 -21.381 1.00 33.81 83 ILE A N 1
ATOM 664 C CA . ILE A 1 83 ? -27.377 29.841 -20.842 1.00 33.81 83 ILE A CA 1
ATOM 665 C C . ILE A 1 83 ? -28.804 30.266 -20.454 1.00 33.81 83 ILE A C 1
ATOM 667 O O . ILE A 1 83 ? -28.956 31.019 -19.486 1.00 33.81 83 ILE A O 1
ATOM 671 N N . PRO A 1 84 ? -29.871 29.776 -21.116 1.00 33.56 84 PRO A N 1
ATOM 672 C CA . PRO A 1 84 ? -31.213 29.895 -20.581 1.00 33.56 84 PRO A CA 1
ATOM 673 C C . PRO A 1 84 ? -31.409 28.847 -19.481 1.00 33.56 84 PRO A C 1
ATOM 675 O O . PRO A 1 84 ? -31.165 27.653 -19.660 1.00 33.56 84 PRO A O 1
ATOM 678 N N . ASN A 1 85 ? -31.868 29.322 -18.329 1.00 39.50 85 ASN A N 1
ATOM 679 C CA . ASN A 1 85 ? -32.302 28.520 -17.194 1.00 39.50 85 ASN A CA 1
ATOM 680 C C . ASN A 1 85 ? -33.431 27.561 -17.620 1.00 39.50 85 ASN A C 1
ATOM 682 O O . ASN A 1 85 ? -34.524 28.016 -17.957 1.00 39.50 85 ASN A O 1
ATOM 686 N N . LEU A 1 86 ? -33.179 26.249 -17.599 1.00 33.41 86 LEU A N 1
ATOM 687 C CA . LEU A 1 86 ? -34.206 25.234 -17.827 1.00 33.41 86 LEU A CA 1
ATOM 688 C C . LEU A 1 86 ? -34.349 24.353 -16.582 1.00 33.41 86 LEU A C 1
ATOM 690 O O . LEU A 1 86 ? -33.689 23.328 -16.421 1.00 33.41 86 LEU A O 1
ATOM 694 N N . SER A 1 87 ? -35.241 24.774 -15.689 1.00 36.22 87 SER A N 1
ATOM 695 C CA . SER A 1 87 ? -35.788 23.947 -14.618 1.00 36.22 87 SER A CA 1
ATOM 696 C C . SER A 1 87 ? -36.625 22.818 -15.223 1.00 36.22 87 SER A C 1
ATOM 698 O O . SER A 1 87 ? -37.733 23.051 -15.707 1.00 36.22 87 SER A O 1
ATOM 700 N N . VAL A 1 88 ? -36.106 21.593 -15.196 1.00 34.53 88 VAL A N 1
ATOM 701 C CA . VAL A 1 88 ? -36.874 20.390 -15.532 1.00 34.53 88 VAL A CA 1
ATOM 702 C C . VAL A 1 88 ? -37.455 19.815 -14.241 1.00 34.53 88 VAL A C 1
ATOM 704 O O . VAL A 1 88 ? -36.739 19.232 -13.429 1.00 34.53 88 VAL A O 1
ATOM 707 N N . GLU A 1 89 ? -38.762 19.993 -14.046 1.00 37.28 89 GLU A N 1
ATOM 708 C CA . GLU A 1 89 ? -39.537 19.288 -13.023 1.00 37.28 89 GLU A CA 1
ATOM 709 C C . GLU A 1 89 ? -39.579 17.785 -13.340 1.00 37.28 89 GLU A C 1
ATOM 711 O O . GLU A 1 89 ? -40.199 17.351 -14.313 1.00 37.28 89 GLU A O 1
ATOM 716 N N . ILE A 1 90 ? -38.944 16.970 -12.497 1.00 38.50 90 ILE A N 1
ATOM 717 C CA . ILE A 1 90 ? -39.052 15.510 -12.552 1.00 38.50 90 ILE A CA 1
ATOM 718 C C . ILE A 1 90 ? -40.226 15.096 -11.656 1.00 38.50 90 ILE A C 1
ATOM 720 O O . ILE A 1 90 ? -40.164 15.216 -10.434 1.00 38.50 90 ILE A O 1
ATOM 724 N N . LYS A 1 91 ? -41.320 14.611 -12.257 1.00 41.41 91 LYS A N 1
ATOM 725 C CA . LYS A 1 91 ? -42.424 13.971 -11.523 1.00 41.41 91 LYS A CA 1
ATOM 726 C C . LYS A 1 91 ? -41.996 12.569 -11.077 1.00 41.41 91 LYS A C 1
ATOM 728 O O . LYS A 1 91 ? -41.968 11.645 -11.887 1.00 41.41 91 LYS A O 1
ATOM 733 N N . ASP A 1 92 ? -41.696 12.419 -9.790 1.00 39.56 92 ASP A N 1
ATOM 734 C CA . ASP A 1 92 ? -41.351 11.137 -9.165 1.00 39.56 92 ASP A CA 1
ATOM 735 C C . ASP A 1 92 ? -42.543 10.157 -9.130 1.00 39.56 92 ASP A C 1
ATOM 737 O O . ASP A 1 92 ? -43.607 10.491 -8.588 1.00 39.56 92 ASP A O 1
ATOM 741 N N . PRO A 1 93 ? -42.391 8.901 -9.592 1.00 41.38 93 PRO A N 1
ATOM 742 C CA . PRO A 1 93 ? -43.292 7.835 -9.193 1.00 41.38 93 PRO A CA 1
ATOM 743 C C . PRO A 1 93 ? -42.959 7.435 -7.747 1.00 41.38 93 PRO A C 1
ATOM 745 O O . PRO A 1 93 ? -41.820 7.118 -7.414 1.00 41.38 93 PRO A O 1
ATOM 748 N N . LYS A 1 94 ? -43.964 7.457 -6.865 1.00 45.88 94 LYS A N 1
ATOM 749 C CA . LYS A 1 94 ? -43.862 7.076 -5.444 1.00 45.88 94 LYS A CA 1
ATOM 750 C C . LYS A 1 94 ? -43.225 5.687 -5.267 1.00 45.88 94 LYS A C 1
ATOM 752 O O . LYS A 1 94 ? -43.919 4.675 -5.323 1.00 45.88 94 LYS A O 1
ATOM 757 N N . ILE A 1 95 ? -41.930 5.633 -4.960 1.00 41.78 95 ILE A N 1
ATOM 758 C CA . ILE A 1 95 ? -41.242 4.412 -4.526 1.00 41.78 95 ILE A CA 1
ATOM 759 C C . ILE A 1 95 ? -41.353 4.317 -2.996 1.00 41.78 95 ILE A C 1
ATOM 761 O O . ILE A 1 95 ? -40.646 4.992 -2.247 1.00 41.78 95 ILE A O 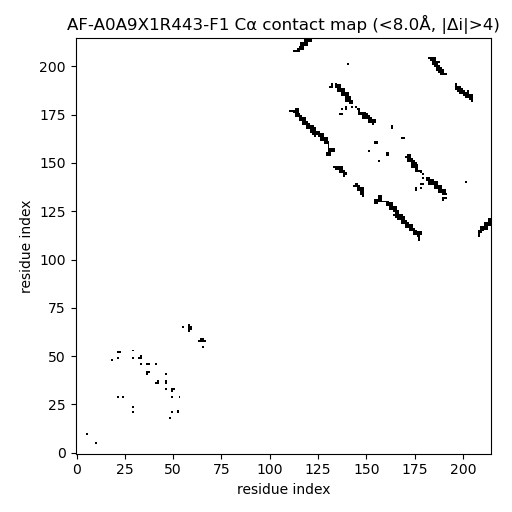1
ATOM 765 N N . GLN A 1 96 ? -42.263 3.467 -2.511 1.00 48.94 96 GLN A N 1
ATOM 766 C CA . GLN A 1 96 ? -42.400 3.093 -1.094 1.00 48.94 96 GLN A CA 1
ATOM 767 C C . GLN A 1 96 ? -41.239 2.187 -0.632 1.00 48.94 96 GLN A C 1
ATOM 769 O O . GLN A 1 96 ? -41.451 1.064 -0.192 1.00 48.94 96 GLN A O 1
ATOM 774 N N . ILE A 1 97 ? -39.990 2.652 -0.722 1.00 47.78 97 ILE A N 1
ATOM 775 C CA . ILE A 1 97 ? -38.815 1.893 -0.253 1.00 47.78 97 ILE A CA 1
ATOM 776 C C . ILE A 1 97 ? -37.878 2.793 0.568 1.00 47.78 97 ILE A C 1
ATOM 778 O O . I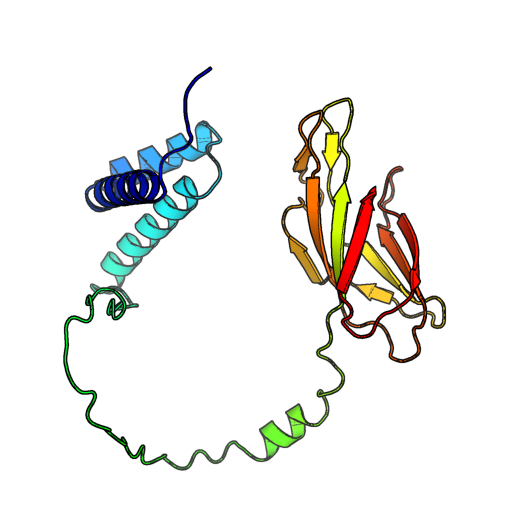LE A 1 97 ? -36.667 2.803 0.384 1.00 47.78 97 ILE A O 1
ATOM 782 N N . VAL A 1 98 ? -38.422 3.612 1.475 1.00 50.62 98 VAL A N 1
ATOM 783 C CA . VAL A 1 98 ? -37.599 4.622 2.178 1.00 50.62 98 VAL A CA 1
ATOM 784 C C . VAL A 1 98 ? -37.602 4.481 3.703 1.00 50.62 98 VAL A C 1
ATOM 786 O O . VAL A 1 98 ? -36.757 5.078 4.363 1.00 50.62 98 VAL A O 1
ATOM 789 N N . LYS A 1 99 ? -38.463 3.650 4.308 1.00 52.12 99 LYS A N 1
ATOM 790 C CA . LYS A 1 99 ? -38.511 3.547 5.782 1.00 52.12 99 LYS A CA 1
ATOM 791 C C . LYS A 1 99 ? -37.632 2.438 6.360 1.00 52.12 99 LYS A C 1
ATOM 793 O O . LYS A 1 99 ? -36.889 2.699 7.302 1.00 52.12 99 LYS A O 1
ATOM 798 N N . GLU A 1 100 ? -37.643 1.241 5.777 1.00 50.78 100 GLU A N 1
ATOM 799 C CA . GLU A 1 100 ? -36.792 0.139 6.258 1.00 50.78 100 GLU A CA 1
ATOM 800 C C . GLU A 1 100 ? -35.331 0.285 5.833 1.00 50.78 100 GLU A C 1
ATOM 802 O O . GLU A 1 100 ? -34.424 -0.001 6.615 1.00 50.78 100 GLU A O 1
ATOM 807 N N . ILE A 1 101 ? -35.101 0.809 4.625 1.00 51.75 101 ILE A N 1
ATOM 808 C CA . ILE A 1 101 ? -33.759 1.098 4.120 1.00 51.75 101 ILE A CA 1
ATOM 809 C C . ILE A 1 101 ? -33.089 2.152 5.006 1.00 51.75 101 ILE A C 1
ATOM 811 O O . ILE A 1 101 ? -32.020 1.890 5.551 1.00 51.75 101 ILE A O 1
ATOM 815 N N . LYS A 1 102 ? -33.750 3.289 5.277 1.00 46.16 102 LYS A N 1
ATOM 816 C CA . LYS A 1 102 ? -33.191 4.315 6.174 1.00 46.16 102 LYS A CA 1
ATOM 817 C C . LYS A 1 102 ? -32.855 3.764 7.560 1.00 46.16 102 LYS A C 1
ATOM 819 O O . LYS A 1 102 ? -31.789 4.101 8.061 1.00 46.16 102 LYS A O 1
ATOM 824 N N . LYS A 1 103 ? -33.687 2.881 8.135 1.00 51.94 103 LYS A N 1
ATOM 825 C CA . LYS A 1 103 ? -33.440 2.236 9.443 1.00 51.94 103 LYS A CA 1
ATOM 826 C C . LYS A 1 103 ? -32.227 1.291 9.438 1.00 51.94 103 LYS A C 1
ATOM 828 O O . LYS A 1 103 ? -31.488 1.251 10.420 1.00 51.94 103 LYS A O 1
ATOM 833 N N . LYS A 1 104 ? -31.995 0.563 8.335 1.00 49.91 104 LYS A N 1
ATOM 834 C CA . LYS A 1 104 ? -30.801 -0.288 8.148 1.00 49.91 1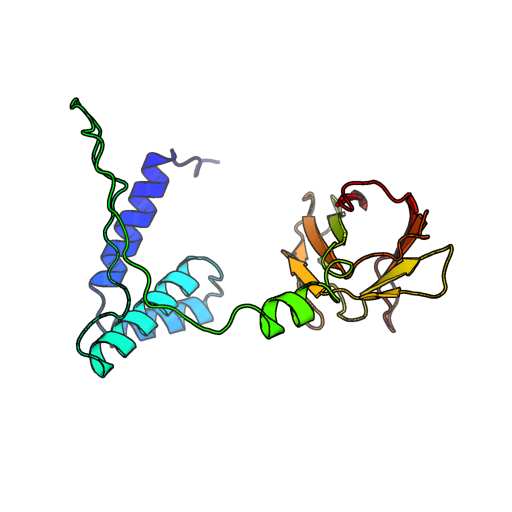04 LYS A CA 1
ATOM 835 C C . LYS A 1 104 ? -29.516 0.515 7.925 1.00 49.91 104 LYS A C 1
ATOM 837 O O . LYS A 1 104 ? -28.447 0.041 8.296 1.00 49.91 104 LYS A O 1
ATOM 842 N N . PHE A 1 105 ? -29.609 1.718 7.359 1.00 48.53 105 PHE A N 1
ATOM 843 C CA . PHE A 1 105 ? -28.456 2.609 7.191 1.00 48.53 105 PHE A CA 1
ATOM 844 C C . PHE A 1 105 ? -28.137 3.429 8.454 1.00 48.53 105 PHE A C 1
ATOM 846 O O . PHE A 1 105 ? -26.968 3.691 8.714 1.00 48.53 105 PHE A O 1
ATOM 853 N N . THR A 1 106 ? -29.123 3.753 9.305 1.00 40.62 106 THR A N 1
ATOM 854 C CA . THR A 1 106 ? -28.875 4.516 10.554 1.00 40.62 106 THR A CA 1
ATOM 855 C C . THR A 1 106 ? -28.104 3.730 11.617 1.00 40.62 106 THR A C 1
ATOM 857 O O . THR A 1 106 ? -27.563 4.322 12.542 1.00 40.62 106 THR A O 1
ATOM 860 N N . THR A 1 107 ? -28.040 2.402 11.506 1.00 42.03 107 THR A N 1
ATOM 861 C CA . THR A 1 107 ? -27.309 1.534 12.446 1.00 42.03 107 THR A CA 1
ATOM 862 C C . THR A 1 107 ? -25.867 1.235 12.013 1.00 42.03 107 THR A C 1
ATOM 864 O O . THR A 1 107 ? -25.139 0.589 12.759 1.00 42.03 107 THR A O 1
ATOM 867 N N . LYS A 1 108 ? -25.428 1.718 10.839 1.00 44.78 108 LYS A N 1
ATOM 868 C CA . LYS A 1 108 ? -24.083 1.487 10.267 1.00 44.78 108 LYS A CA 1
ATOM 869 C C . LYS A 1 108 ? -23.298 2.773 9.974 1.00 44.78 108 LYS A C 1
ATOM 871 O O . LYS A 1 108 ? -22.300 2.755 9.261 1.00 44.78 108 LYS A O 1
ATOM 876 N N . THR A 1 109 ? -23.710 3.907 10.522 1.00 45.44 109 THR A N 1
ATOM 877 C CA . THR A 1 109 ? -23.041 5.197 10.281 1.00 45.44 109 THR A CA 1
ATOM 878 C C . THR A 1 109 ? -21.762 5.417 11.098 1.00 45.44 109 THR A C 1
ATOM 880 O O . THR A 1 109 ? -21.100 6.429 10.913 1.00 45.44 109 THR A O 1
ATOM 883 N N . ASP A 1 110 ? -21.354 4.459 11.938 1.00 48.34 110 ASP A N 1
ATOM 884 C CA . ASP A 1 110 ? -20.044 4.475 12.613 1.00 48.34 110 ASP A CA 1
ATOM 885 C C . ASP A 1 110 ? -18.929 3.752 11.811 1.00 48.34 110 ASP A C 1
ATOM 887 O O . ASP A 1 110 ? -17.771 3.738 12.235 1.00 48.34 110 ASP A O 1
ATOM 891 N N . THR A 1 111 ? -19.249 3.141 10.658 1.00 50.03 111 THR A N 1
ATOM 892 C CA . THR A 1 111 ? -18.414 2.104 10.006 1.00 50.03 111 THR A CA 1
ATOM 893 C C . THR A 1 111 ? -17.680 2.484 8.706 1.00 50.03 111 THR A C 1
ATOM 895 O O . THR A 1 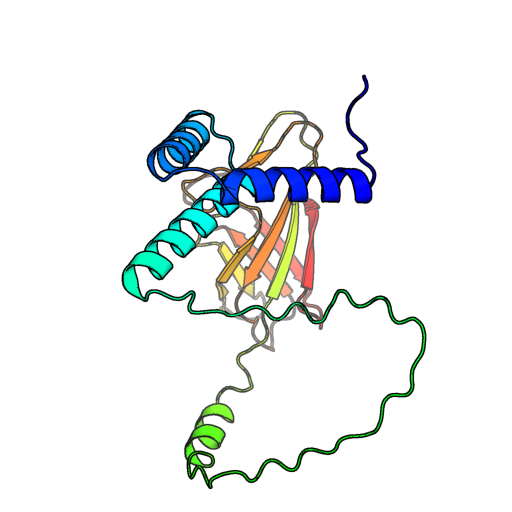111 ? -17.158 1.587 8.052 1.00 50.03 111 THR A O 1
ATOM 898 N N . GLU A 1 112 ? -17.557 3.765 8.333 1.00 54.38 112 GLU A N 1
ATOM 899 C CA . GLU A 1 112 ? -16.936 4.169 7.044 1.00 54.38 112 GLU A CA 1
ATOM 900 C C . GLU A 1 112 ? -15.778 5.184 7.158 1.00 54.38 112 GLU A C 1
ATOM 902 O O . GLU A 1 112 ? -15.620 6.052 6.306 1.00 54.38 112 GLU A O 1
ATOM 907 N N . SER A 1 113 ? -14.925 5.099 8.184 1.00 77.88 113 SER A N 1
ATOM 908 C CA . SER A 1 113 ? -13.637 5.816 8.141 1.00 77.88 113 SER A CA 1
ATOM 909 C C . SER A 1 113 ? -12.524 4.832 7.800 1.00 77.88 113 SER A C 1
ATOM 911 O O . SER A 1 113 ? -12.290 3.886 8.541 1.00 77.88 113 SER A O 1
ATOM 913 N N . GLN A 1 114 ? -11.876 5.002 6.651 1.00 91.25 114 GLN A N 1
ATOM 914 C CA . GLN A 1 114 ? -10.707 4.209 6.267 1.00 91.25 114 GLN A CA 1
ATOM 915 C C . GLN A 1 114 ? -9.435 4.879 6.784 1.00 91.25 114 GLN A C 1
ATOM 917 O O . GLN A 1 114 ? -9.399 6.095 6.980 1.00 91.25 114 GLN A O 1
ATOM 922 N N . VAL A 1 115 ? -8.389 4.085 7.001 1.00 94.88 115 VAL A N 1
ATOM 923 C CA . VAL A 1 115 ? -7.052 4.604 7.307 1.00 94.88 115 VAL A CA 1
ATOM 924 C C . VAL A 1 115 ? -6.179 4.458 6.073 1.00 94.88 115 VAL A C 1
ATOM 926 O O . VAL A 1 115 ? -6.021 3.352 5.564 1.00 94.88 115 VAL A O 1
ATOM 929 N N . ILE A 1 116 ? -5.613 5.566 5.602 1.00 96.56 116 ILE A N 1
ATOM 930 C CA . ILE A 1 116 ? -4.770 5.616 4.405 1.00 96.56 116 ILE A CA 1
ATOM 931 C C . ILE A 1 116 ? -3.329 5.854 4.844 1.00 96.56 116 ILE A C 1
ATOM 933 O O . ILE A 1 116 ? -3.034 6.804 5.570 1.00 96.56 116 ILE A O 1
ATOM 937 N N . VAL A 1 117 ? -2.423 4.987 4.407 1.00 97.12 117 VAL A N 1
ATOM 938 C CA . VAL A 1 117 ? -0.995 5.086 4.703 1.00 97.12 117 VAL A CA 1
ATOM 939 C C . VAL A 1 117 ? -0.225 5.129 3.392 1.00 97.12 117 VAL A C 1
ATOM 941 O O . VAL A 1 117 ? -0.181 4.145 2.658 1.00 97.12 117 VAL A O 1
ATOM 944 N N . HIS A 1 118 ? 0.395 6.267 3.115 1.00 97.56 118 HIS A N 1
ATOM 945 C CA . HIS A 1 118 ? 1.367 6.434 2.044 1.00 97.56 118 HIS A CA 1
ATOM 946 C C . HIS A 1 118 ? 2.757 6.095 2.576 1.00 97.56 118 HIS A C 1
ATOM 948 O O . HIS A 1 118 ? 3.137 6.559 3.654 1.00 97.56 118 HIS A O 1
ATOM 954 N N . ILE A 1 119 ? 3.512 5.292 1.835 1.00 96.25 119 ILE A N 1
ATOM 955 C CA . ILE A 1 119 ? 4.854 4.855 2.217 1.00 96.25 119 ILE A CA 1
ATOM 956 C C . ILE A 1 119 ? 5.811 5.173 1.076 1.00 96.25 119 ILE A C 1
ATOM 958 O O . ILE A 1 119 ? 5.624 4.675 -0.032 1.00 96.25 119 ILE A O 1
ATOM 962 N N . ASP A 1 120 ? 6.839 5.968 1.370 1.00 95.75 120 ASP A N 1
ATOM 963 C CA . ASP A 1 120 ? 7.995 6.166 0.496 1.00 95.75 120 ASP A CA 1
ATOM 964 C C . ASP A 1 120 ? 9.126 5.232 0.942 1.00 95.75 120 ASP A C 1
ATOM 966 O O . ASP A 1 120 ? 9.505 5.219 2.113 1.00 95.75 120 ASP A O 1
ATOM 970 N N . SER A 1 121 ? 9.667 4.455 0.010 1.00 90.75 121 SER A N 1
ATOM 971 C CA . SER A 1 121 ? 10.685 3.435 0.253 1.00 90.75 121 SER A CA 1
ATOM 972 C C . SER A 1 121 ? 11.922 3.728 -0.600 1.00 90.75 121 SER A C 1
ATOM 974 O O . SER A 1 121 ? 11.835 3.792 -1.829 1.00 90.75 121 SER A O 1
ATOM 976 N N . GLY A 1 122 ? 13.076 3.917 0.044 1.00 89.31 12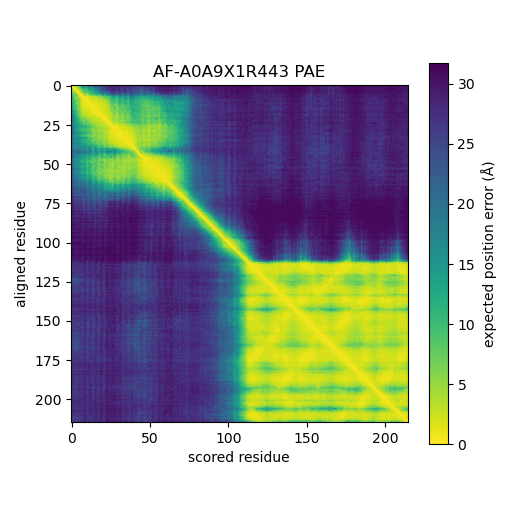2 GLY A N 1
ATOM 977 C CA . GLY A 1 122 ? 14.341 4.287 -0.592 1.00 89.31 122 GLY A CA 1
ATOM 978 C C . GLY A 1 122 ? 14.677 5.787 -0.487 1.00 89.31 122 GLY A C 1
ATOM 979 O O . GLY A 1 122 ? 14.076 6.517 0.301 1.00 89.31 122 GLY A O 1
ATOM 980 N N . PRO A 1 123 ? 15.643 6.286 -1.282 1.00 89.56 123 PRO A N 1
ATOM 981 C CA . PRO A 1 123 ? 16.304 5.604 -2.392 1.00 89.56 123 PRO A CA 1
ATOM 982 C C . PRO A 1 123 ? 17.285 4.517 -1.941 1.00 89.56 123 PRO A C 1
ATOM 984 O O . PRO A 1 123 ? 18.017 4.673 -0.966 1.00 89.56 123 PRO A O 1
ATOM 987 N N . TYR A 1 124 ? 17.335 3.420 -2.696 1.00 84.19 124 TYR A N 1
ATOM 988 C CA . TYR A 1 124 ? 18.249 2.304 -2.442 1.00 84.19 124 TYR A CA 1
ATOM 989 C C . TYR A 1 124 ? 19.496 2.375 -3.321 1.00 84.19 124 TYR A C 1
ATOM 991 O O . TYR A 1 124 ? 19.422 2.790 -4.478 1.00 84.19 124 TYR A O 1
ATOM 999 N N . ARG A 1 125 ? 20.643 1.926 -2.793 1.00 87.06 125 ARG A N 1
ATOM 1000 C CA . ARG A 1 125 ? 21.899 1.851 -3.560 1.00 87.06 125 ARG A CA 1
ATOM 1001 C C . ARG A 1 125 ? 21.812 0.843 -4.706 1.00 87.06 125 ARG A C 1
ATOM 1003 O O . ARG A 1 125 ? 22.264 1.142 -5.804 1.00 87.06 125 ARG A O 1
ATOM 1010 N N . ASP A 1 126 ? 21.204 -0.311 -4.461 1.00 86.44 126 ASP A N 1
ATOM 1011 C CA . ASP A 1 126 ? 21.021 -1.376 -5.448 1.00 86.44 126 ASP A CA 1
ATOM 1012 C C . ASP A 1 126 ? 19.535 -1.571 -5.750 1.00 86.44 126 ASP A C 1
ATOM 1014 O O . ASP A 1 126 ? 18.678 -1.203 -4.941 1.00 86.44 126 ASP A O 1
ATOM 1018 N N . SER A 1 127 ? 19.220 -2.178 -6.897 1.00 88.25 127 SER A N 1
ATOM 1019 C CA . SER A 1 127 ? 17.839 -2.520 -7.247 1.00 88.25 127 SER A CA 1
ATOM 1020 C C . SER A 1 127 ? 17.208 -3.405 -6.173 1.00 88.25 127 SER A C 1
ATOM 1022 O O . SER A 1 127 ? 17.778 -4.440 -5.817 1.00 88.25 127 SER A O 1
ATOM 1024 N N . GLN A 1 128 ? 16.023 -3.030 -5.697 1.00 87.50 128 GLN A N 1
ATOM 1025 C CA . GLN A 1 128 ? 15.286 -3.787 -4.688 1.00 87.50 128 GLN A CA 1
ATOM 1026 C C . GLN A 1 128 ? 14.083 -4.500 -5.294 1.00 87.50 128 GLN A C 1
ATOM 1028 O O . GLN A 1 128 ? 13.578 -4.150 -6.364 1.00 87.50 128 GLN A O 1
ATOM 1033 N N . ARG A 1 129 ? 13.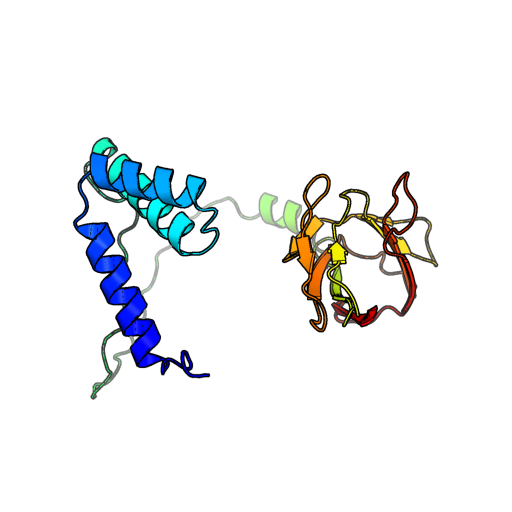603 -5.510 -4.571 1.00 88.56 129 ARG A N 1
ATOM 1034 C CA . ARG A 1 129 ? 12.313 -6.146 -4.823 1.00 88.56 129 ARG A CA 1
ATOM 1035 C C . ARG A 1 129 ? 11.461 -5.974 -3.581 1.00 88.56 129 ARG A C 1
ATOM 1037 O O . ARG A 1 129 ? 11.868 -6.398 -2.505 1.00 88.56 129 ARG A O 1
ATOM 1044 N N . LEU A 1 130 ? 10.300 -5.357 -3.746 1.00 90.69 130 LEU A N 1
ATOM 1045 C CA . LEU A 1 130 ? 9.350 -5.099 -2.670 1.00 90.69 130 LEU A CA 1
ATOM 1046 C C . LEU A 1 130 ? 8.040 -5.819 -2.963 1.00 90.69 130 LEU A C 1
ATOM 1048 O O . LEU A 1 130 ? 7.662 -6.010 -4.118 1.00 90.69 130 LEU A O 1
ATOM 1052 N N . ARG A 1 131 ? 7.344 -6.229 -1.914 1.00 93.81 131 ARG A N 1
ATOM 1053 C CA . ARG A 1 131 ? 5.991 -6.783 -1.972 1.00 93.81 131 ARG A CA 1
ATOM 1054 C C . ARG A 1 131 ? 5.319 -6.544 -0.633 1.00 93.81 131 ARG A C 1
ATOM 1056 O O . ARG A 1 131 ? 6.023 -6.331 0.347 1.00 93.81 131 ARG A O 1
ATOM 1063 N N . ILE A 1 132 ? 3.998 -6.629 -0.604 1.00 94.31 132 ILE A N 1
ATOM 1064 C CA . ILE A 1 132 ? 3.213 -6.623 0.629 1.00 94.31 132 ILE A CA 1
ATOM 1065 C C . ILE A 1 132 ? 2.470 -7.955 0.777 1.00 94.31 132 ILE A C 1
ATOM 1067 O O . ILE A 1 132 ? 2.052 -8.561 -0.212 1.00 94.31 132 ILE A O 1
ATOM 1071 N N . TRP A 1 133 ? 2.295 -8.433 1.999 1.00 93.19 133 TRP A N 1
ATOM 1072 C CA . TRP A 1 133 ? 1.435 -9.568 2.308 1.00 93.19 133 TRP A CA 1
ATOM 1073 C C . TRP A 1 133 ? 0.032 -9.113 2.706 1.00 93.19 133 TRP A C 1
ATOM 1075 O O . TRP A 1 133 ? -0.143 -8.105 3.391 1.00 93.19 133 TRP A O 1
ATOM 1085 N N . ASP A 1 134 ? -0.969 -9.924 2.363 1.00 88.62 134 ASP A N 1
ATOM 1086 C CA . ASP A 1 134 ? -2.370 -9.679 2.737 1.00 88.62 134 ASP A CA 1
ATOM 1087 C C . ASP A 1 134 ? -2.593 -9.675 4.257 1.00 88.62 134 ASP A C 1
ATOM 1089 O O . ASP A 1 134 ? -3.540 -9.072 4.754 1.00 88.62 134 ASP A O 1
ATOM 1093 N N . ASN A 1 135 ? -1.695 -10.304 5.022 1.00 90.88 135 ASN A N 1
ATOM 1094 C CA . ASN A 1 135 ? -1.728 -10.307 6.486 1.00 90.88 135 ASN A CA 1
ATOM 1095 C C . ASN A 1 135 ? -1.055 -9.069 7.113 1.00 90.88 135 ASN A C 1
ATOM 1097 O O . ASN A 1 135 ? -0.513 -9.134 8.218 1.00 90.88 135 ASN A O 1
ATOM 1101 N N . THR A 1 136 ? -1.063 -7.946 6.398 1.00 95.50 136 THR A N 1
ATOM 1102 C CA . THR A 1 136 ? -0.641 -6.647 6.926 1.00 95.50 136 THR A CA 1
ATOM 1103 C C . THR A 1 136 ? -1.809 -5.991 7.654 1.00 95.50 136 THR A C 1
ATOM 1105 O O . THR A 1 136 ? -2.938 -5.964 7.163 1.00 95.50 136 THR A O 1
ATOM 1108 N N . TYR A 1 137 ? -1.561 -5.452 8.844 1.00 97.00 137 TYR A N 1
ATOM 1109 C CA . TYR A 1 137 ? -2.597 -4.825 9.659 1.00 97.00 137 TYR A CA 1
ATOM 1110 C C . TYR A 1 137 ? -2.051 -3.678 10.503 1.00 97.00 137 TYR A C 1
ATOM 1112 O O . TYR A 1 137 ? -0.857 -3.584 10.795 1.00 97.00 137 TYR A O 1
ATOM 1120 N N . LEU A 1 138 ? -2.964 -2.819 10.950 1.00 97.06 138 LEU A N 1
ATOM 1121 C CA . LEU A 1 138 ? -2.683 -1.829 11.981 1.00 97.06 138 LEU A CA 1
ATOM 1122 C C . LEU A 1 138 ? -3.057 -2.408 13.341 1.00 97.06 138 LEU A C 1
ATOM 1124 O O . LEU A 1 138 ? -4.166 -2.912 13.521 1.00 97.06 138 LEU A O 1
ATOM 1128 N N . LYS A 1 139 ? -2.151 -2.339 14.313 1.00 96.50 139 LYS A N 1
ATOM 1129 C CA . LYS A 1 139 ? -2.395 -2.759 15.694 1.00 96.50 139 LYS A CA 1
ATOM 1130 C C . LYS A 1 139 ? -2.545 -1.538 16.578 1.00 96.50 139 LYS A C 1
ATOM 1132 O O . LYS A 1 139 ? -1.582 -0.800 16.777 1.00 96.50 139 LYS A O 1
ATOM 1137 N N . CYS A 1 140 ? -3.733 -1.337 17.137 1.00 95.50 140 CYS A N 1
ATOM 1138 C CA . CYS A 1 140 ? -3.921 -0.277 18.113 1.00 95.50 140 CYS A CA 1
ATOM 1139 C C . CYS A 1 140 ? -3.106 -0.555 19.389 1.00 95.50 140 CYS A C 1
ATOM 1141 O O . CYS A 1 140 ? -2.991 -1.702 19.814 1.00 95.50 140 CYS A O 1
ATOM 1143 N N . LYS A 1 141 ? -2.548 0.482 20.026 1.00 93.50 141 LYS A N 1
ATOM 1144 C CA . LYS A 1 141 ? -1.825 0.319 21.301 1.00 93.50 141 LYS A CA 1
ATOM 1145 C C . LYS A 1 141 ? -2.730 0.350 22.523 1.00 93.50 141 LYS A C 1
ATOM 1147 O O . LYS A 1 141 ? -2.402 -0.256 23.535 1.00 93.50 141 LYS A O 1
ATOM 1152 N N . GLN A 1 142 ? -3.846 1.067 22.437 1.00 93.88 142 GLN A N 1
ATOM 1153 C CA . GLN A 1 142 ? -4.794 1.225 23.543 1.00 93.88 142 GLN A CA 1
ATOM 1154 C C . GLN A 1 142 ? -5.799 0.073 23.612 1.00 93.88 142 GLN A C 1
ATOM 1156 O O . GLN A 1 142 ? -6.399 -0.161 24.655 1.00 93.88 142 GLN A O 1
ATOM 1161 N N . THR A 1 143 ? -5.989 -0.654 22.510 1.00 89.31 143 THR A N 1
ATOM 1162 C CA . THR A 1 143 ? -6.947 -1.759 22.423 1.00 89.31 143 THR A CA 1
ATOM 1163 C C . THR A 1 143 ? -6.285 -2.971 21.780 1.00 89.31 143 THR A C 1
ATOM 1165 O O . THR A 1 143 ? -5.347 -2.832 21.005 1.00 89.31 143 THR A O 1
ATOM 1168 N N . ALA A 1 144 ? -6.801 -4.172 22.040 1.00 87.12 144 ALA A N 1
ATOM 1169 C CA . ALA A 1 144 ? -6.330 -5.390 21.373 1.00 87.12 144 ALA A CA 1
ATOM 1170 C C . ALA A 1 144 ? -6.814 -5.515 19.911 1.00 87.12 144 ALA A C 1
ATOM 1172 O O . ALA A 1 144 ? -6.568 -6.532 19.264 1.00 87.12 144 ALA A O 1
ATOM 1173 N N . ARG A 1 145 ? -7.535 -4.511 19.392 1.00 91.31 145 ARG A N 1
ATOM 1174 C CA . ARG A 1 145 ? -8.146 -4.560 18.067 1.00 91.31 145 ARG A CA 1
ATOM 1175 C C . ARG A 1 145 ? -7.130 -4.228 16.980 1.00 91.31 145 ARG A C 1
ATOM 1177 O O . ARG A 1 145 ? -6.349 -3.281 17.094 1.00 91.31 145 ARG A O 1
ATOM 1184 N N . THR A 1 146 ? -7.194 -5.009 15.909 1.00 94.69 146 THR A N 1
ATOM 1185 C CA . THR A 1 146 ? -6.449 -4.781 14.677 1.00 94.69 146 THR A CA 1
ATOM 1186 C C . THR A 1 146 ? -7.380 -4.284 13.576 1.00 94.69 146 THR A C 1
ATOM 1188 O O . THR A 1 146 ? -8.567 -4.619 13.559 1.00 94.69 146 THR A O 1
ATOM 1191 N N . SER A 1 147 ? -6.836 -3.474 12.673 1.00 94.88 147 SER A N 1
ATOM 1192 C CA . SER A 1 147 ? -7.513 -2.998 11.466 1.00 94.88 147 SER A CA 1
ATOM 1193 C C . SER A 1 147 ? -6.845 -3.636 10.256 1.00 94.88 147 SER A C 1
ATOM 1195 O O . SER A 1 147 ? -5.635 -3.490 10.068 1.00 94.88 147 SER A O 1
ATOM 1197 N N . LYS A 1 148 ? -7.613 -4.393 9.471 1.00 95.75 148 LYS A N 1
ATOM 1198 C CA . LYS A 1 148 ? -7.083 -5.195 8.358 1.00 95.75 148 LYS A CA 1
ATOM 1199 C C . LYS A 1 148 ? -6.780 -4.339 7.132 1.00 95.75 148 LYS A C 1
ATOM 1201 O O . LYS A 1 148 ? -7.443 -3.324 6.918 1.00 95.75 148 LYS A O 1
ATOM 1206 N N . LEU A 1 149 ? -5.806 -4.768 6.326 1.00 96.00 149 LEU A N 1
ATOM 1207 C CA . LEU A 1 149 ? -5.581 -4.220 4.990 1.00 96.00 149 LEU A CA 1
ATOM 1208 C C . LEU A 1 149 ? -6.792 -4.538 4.102 1.00 96.00 149 LEU A C 1
ATOM 1210 O O . LEU A 1 149 ? -7.237 -5.681 4.025 1.00 96.00 149 LEU A O 1
ATOM 1214 N N . LEU A 1 150 ? -7.333 -3.513 3.453 1.00 94.00 150 LEU A N 1
ATOM 1215 C CA . LEU A 1 150 ? -8.447 -3.607 2.511 1.00 94.00 150 LEU A CA 1
ATOM 1216 C C . LEU A 1 150 ? -7.961 -3.540 1.066 1.00 94.00 150 LEU A C 1
ATOM 1218 O O . LEU A 1 150 ? -8.500 -4.224 0.199 1.00 94.00 150 LEU A O 1
ATOM 1222 N N . PHE A 1 151 ? -6.969 -2.688 0.803 1.00 94.31 151 PHE A N 1
ATOM 1223 C CA . PHE A 1 151 ? -6.458 -2.454 -0.540 1.00 94.31 151 PHE A CA 1
ATOM 1224 C C . PHE A 1 151 ? -5.018 -1.942 -0.507 1.00 94.31 151 PHE A C 1
ATOM 1226 O O . PHE A 1 151 ? -4.626 -1.223 0.412 1.00 94.31 151 PHE A O 1
ATOM 1233 N N . SER A 1 152 ? -4.250 -2.277 -1.541 1.00 95.25 152 SER A N 1
ATOM 1234 C CA . SER A 1 152 ? -2.903 -1.762 -1.771 1.00 95.25 152 SER A CA 1
ATOM 1235 C C . SER A 1 152 ? -2.781 -1.222 -3.192 1.00 95.25 152 SER A C 1
ATOM 1237 O O . SER A 1 152 ? -3.155 -1.900 -4.151 1.00 95.25 152 SER A O 1
ATOM 1239 N N . GLU A 1 153 ? -2.204 -0.037 -3.332 1.00 95.56 153 GLU A N 1
ATOM 1240 C CA . GLU A 1 153 ? -1.957 0.623 -4.609 1.00 95.56 153 GLU A CA 1
ATOM 1241 C C . GLU A 1 153 ? -0.455 0.743 -4.865 1.00 95.56 153 GLU A C 1
ATOM 1243 O O . GLU A 1 153 ? 0.310 1.080 -3.964 1.00 95.56 153 GLU A O 1
ATOM 1248 N N . ASN A 1 154 ? -0.043 0.497 -6.110 1.00 95.81 154 ASN A N 1
ATOM 1249 C CA . ASN A 1 154 ? 1.341 0.610 -6.576 1.00 95.81 154 ASN A CA 1
ATOM 1250 C C . ASN A 1 154 ? 2.362 -0.295 -5.854 1.00 95.81 154 ASN A C 1
ATOM 1252 O O . ASN A 1 154 ? 3.559 -0.067 -5.946 1.00 95.81 154 ASN A O 1
ATOM 1256 N N . ILE A 1 155 ? 1.923 -1.361 -5.182 1.00 95.56 155 ILE A N 1
ATOM 1257 C CA . ILE A 1 155 ? 2.792 -2.423 -4.661 1.00 95.56 155 ILE A CA 1
ATOM 1258 C C . ILE A 1 155 ? 2.187 -3.791 -4.973 1.00 95.56 155 ILE A C 1
ATOM 1260 O O . ILE A 1 155 ? 0.970 -3.975 -4.940 1.00 95.56 155 ILE A O 1
ATOM 1264 N N . ALA A 1 156 ? 3.033 -4.754 -5.329 1.00 93.88 156 ALA A N 1
ATOM 1265 C CA . ALA A 1 156 ? 2.602 -6.111 -5.601 1.00 93.88 156 ALA A CA 1
ATOM 1266 C C . ALA A 1 156 ? 2.253 -6.844 -4.299 1.00 93.88 156 ALA A C 1
ATOM 1268 O O . ALA A 1 156 ? 3.008 -6.798 -3.328 1.00 93.88 156 ALA A O 1
ATOM 1269 N N . ILE A 1 157 ? 1.137 -7.568 -4.316 1.00 93.75 157 ILE A N 1
ATOM 1270 C CA . ILE A 1 157 ? 0.765 -8.494 -3.246 1.00 93.75 157 ILE A CA 1
ATOM 1271 C C . ILE A 1 157 ? 1.499 -9.827 -3.459 1.00 93.75 157 ILE A C 1
ATOM 1273 O O . ILE A 1 157 ? 1.607 -10.308 -4.597 1.00 93.75 157 ILE A O 1
ATOM 1277 N N . TYR A 1 158 ? 1.995 -10.434 -2.375 1.00 91.44 158 TYR A N 1
ATOM 1278 C CA . TYR A 1 158 ? 2.572 -11.781 -2.377 1.00 91.44 158 TYR A CA 1
ATOM 1279 C C . TYR A 1 158 ? 1.698 -12.763 -3.189 1.00 91.44 158 TYR A C 1
ATOM 1281 O O . TYR A 1 158 ? 0.478 -12.765 -3.042 1.00 91.44 158 TYR A O 1
ATOM 1289 N N . PRO A 1 159 ? 2.279 -13.630 -4.040 1.00 93.12 159 PRO A N 1
ATOM 1290 C CA . PRO A 1 159 ? 3.710 -13.905 -4.206 1.00 93.12 159 PRO A CA 1
ATOM 1291 C C . PRO A 1 159 ? 4.417 -13.011 -5.236 1.00 93.12 159 PRO A C 1
ATOM 1293 O O . PRO A 1 159 ? 5.591 -13.239 -5.533 1.00 93.12 159 PRO A O 1
ATOM 1296 N N . LYS A 1 160 ? 3.726 -12.022 -5.813 1.00 94.00 160 LYS A N 1
ATOM 1297 C CA . LYS A 1 160 ? 4.292 -11.153 -6.851 1.00 94.00 160 LYS A CA 1
ATOM 1298 C C . LYS A 1 160 ? 5.237 -10.118 -6.241 1.00 94.00 160 LYS A C 1
ATOM 1300 O O . LYS A 1 160 ? 5.133 -9.787 -5.064 1.00 94.00 160 LYS A O 1
ATOM 1305 N N . TRP A 1 161 ? 6.145 -9.608 -7.068 1.00 91.62 161 TRP A N 1
ATOM 1306 C CA . TRP A 1 161 ? 7.155 -8.628 -6.677 1.00 91.62 161 TRP A CA 1
ATOM 1307 C C . TRP A 1 161 ? 7.029 -7.352 -7.504 1.00 91.62 161 TRP A C 1
ATOM 1309 O O . TRP A 1 161 ? 6.882 -7.412 -8.725 1.00 91.62 161 TRP A O 1
ATOM 1319 N N . SER A 1 162 ? 7.143 -6.214 -6.831 1.00 92.19 162 SER A N 1
ATOM 1320 C CA . SER A 1 162 ? 7.451 -4.920 -7.428 1.00 92.19 162 SER A CA 1
ATOM 1321 C C . SER A 1 162 ? 8.965 -4.763 -7.521 1.00 92.19 162 SER A C 1
ATOM 1323 O O . SER A 1 162 ? 9.690 -5.081 -6.576 1.00 92.19 162 SER A O 1
ATOM 1325 N N . PHE A 1 163 ? 9.448 -4.259 -8.652 1.00 92.75 163 PHE A N 1
ATOM 1326 C CA . PHE A 1 163 ? 10.867 -3.997 -8.872 1.00 92.75 163 PHE A CA 1
ATOM 1327 C C . PHE A 1 163 ? 11.142 -2.509 -8.690 1.00 92.75 163 PHE A C 1
ATOM 1329 O O . PHE A 1 163 ? 10.489 -1.677 -9.318 1.00 92.75 163 PHE A O 1
ATOM 1336 N N . VAL A 1 164 ? 12.115 -2.188 -7.843 1.00 90.31 164 VAL A N 1
ATOM 1337 C CA . VAL A 1 164 ? 12.534 -0.816 -7.553 1.00 90.31 164 VAL A CA 1
ATOM 1338 C C . VAL A 1 164 ? 13.922 -0.604 -8.129 1.00 90.31 164 VAL A C 1
ATOM 1340 O O . VAL A 1 164 ? 14.858 -1.341 -7.809 1.00 90.31 164 VAL A O 1
ATOM 1343 N N . ALA A 1 165 ? 14.058 0.398 -8.992 1.00 89.75 165 ALA A N 1
ATOM 1344 C CA . ALA A 1 165 ? 15.339 0.742 -9.585 1.00 89.75 165 ALA A CA 1
ATOM 1345 C C . ALA A 1 165 ? 16.268 1.396 -8.547 1.00 89.75 165 ALA A C 1
ATOM 1347 O O . ALA A 1 165 ? 15.819 2.106 -7.643 1.00 89.75 165 ALA A O 1
ATOM 1348 N N . SER A 1 166 ? 17.575 1.175 -8.699 1.00 91.88 166 SER A N 1
ATOM 1349 C CA . SER A 1 166 ? 18.590 1.859 -7.889 1.00 91.88 166 SER A CA 1
ATOM 1350 C C . SER A 1 166 ? 18.442 3.382 -8.006 1.00 91.88 166 SER A C 1
ATOM 1352 O O . SER A 1 166 ? 18.130 3.906 -9.076 1.00 91.88 166 SER A O 1
ATOM 1354 N N . GLY A 1 167 ? 18.628 4.088 -6.891 1.00 91.25 167 GLY A N 1
ATOM 1355 C CA . GLY A 1 167 ? 18.556 5.547 -6.818 1.00 91.25 167 GLY A CA 1
ATOM 1356 C C . GLY A 1 167 ? 17.143 6.135 -6.885 1.00 91.25 167 GLY A C 1
ATOM 1357 O O . GLY A 1 167 ? 17.011 7.356 -6.861 1.00 91.25 167 GLY A O 1
ATOM 1358 N N . THR A 1 168 ? 16.092 5.309 -6.947 1.00 91.75 168 THR A N 1
ATOM 1359 C CA . THR A 1 168 ? 14.696 5.779 -7.016 1.00 91.75 168 THR A CA 1
ATOM 1360 C C . THR A 1 168 ? 13.966 5.630 -5.686 1.00 91.75 168 THR A C 1
ATOM 1362 O O . THR A 1 168 ? 14.219 4.686 -4.937 1.00 91.75 168 THR A O 1
ATOM 1365 N N . ILE A 1 169 ? 13.057 6.567 -5.404 1.00 92.88 169 ILE A N 1
ATOM 1366 C CA . ILE A 1 169 ? 12.072 6.441 -4.324 1.00 92.88 169 ILE A CA 1
ATOM 1367 C C . ILE A 1 169 ? 10.869 5.691 -4.887 1.00 92.88 169 ILE A C 1
ATOM 1369 O O . ILE A 1 169 ? 10.321 6.075 -5.922 1.00 92.88 169 ILE A O 1
ATOM 1373 N N . PHE A 1 170 ? 10.457 4.634 -4.199 1.00 94.81 170 PHE A N 1
ATOM 1374 C CA . PHE A 1 170 ? 9.269 3.867 -4.531 1.00 94.81 170 PHE A CA 1
ATOM 1375 C C . PHE A 1 170 ? 8.139 4.202 -3.560 1.00 94.81 170 PHE A C 1
ATOM 1377 O O . PHE A 1 170 ? 8.233 3.889 -2.375 1.00 94.81 170 PHE A O 1
ATOM 1384 N N . SER A 1 171 ? 7.078 4.831 -4.065 1.00 96.00 171 SER A N 1
ATOM 1385 C CA . SER A 1 171 ? 5.928 5.247 -3.256 1.00 96.00 171 SER A CA 1
ATOM 1386 C C . SER A 1 171 ? 4.725 4.344 -3.499 1.00 96.00 171 SER A C 1
ATOM 1388 O O . SER A 1 171 ? 4.352 4.093 -4.646 1.00 96.00 171 SER A O 1
ATOM 1390 N N . PHE A 1 172 ? 4.085 3.882 -2.430 1.00 96.00 172 PHE A N 1
ATOM 1391 C CA . PHE A 1 172 ? 2.882 3.052 -2.499 1.00 96.00 172 PHE A CA 1
ATOM 1392 C C . PHE A 1 172 ? 1.883 3.414 -1.399 1.00 96.00 172 PHE A C 1
ATOM 1394 O O . PHE A 1 172 ? 2.233 4.057 -0.407 1.00 96.00 172 PHE A O 1
ATOM 1401 N N . THR A 1 173 ? 0.626 3.009 -1.584 1.00 97.06 173 THR A N 1
ATOM 1402 C CA . THR A 1 173 ? -0.470 3.341 -0.663 1.00 97.06 173 THR A CA 1
ATOM 1403 C C . THR A 1 173 ? -1.121 2.073 -0.133 1.00 97.06 173 THR A C 1
ATOM 1405 O O . THR A 1 173 ? -1.421 1.153 -0.891 1.00 97.06 173 THR A O 1
ATOM 1408 N N . LEU A 1 174 ? -1.386 2.042 1.170 1.00 97.06 174 LEU A N 1
ATOM 1409 C CA . LEU A 1 174 ? -2.131 0.988 1.849 1.00 97.06 174 LEU A CA 1
ATOM 1410 C C . LEU A 1 174 ? -3.397 1.579 2.475 1.00 97.06 174 LEU A C 1
ATOM 1412 O O . LEU A 1 174 ? -3.337 2.594 3.170 1.00 97.06 174 LEU A O 1
ATOM 1416 N N . ILE A 1 175 ? -4.538 0.934 2.246 1.00 96.12 175 ILE A N 1
ATOM 1417 C CA . ILE A 1 175 ? -5.841 1.335 2.781 1.00 96.12 175 ILE A CA 1
ATOM 1418 C C . ILE A 1 175 ? -6.312 0.260 3.752 1.00 96.12 175 ILE A C 1
ATOM 1420 O O . ILE A 1 175 ? -6.413 -0.908 3.383 1.00 96.12 175 ILE A O 1
ATOM 1424 N N . PHE A 1 176 ? -6.635 0.655 4.979 1.00 96.31 176 PHE A N 1
ATOM 1425 C CA . PHE A 1 176 ? -7.053 -0.234 6.059 1.00 96.31 176 PHE A CA 1
ATOM 1426 C C . PHE A 1 176 ? -8.474 0.071 6.539 1.00 96.31 176 PHE A C 1
ATOM 1428 O O . PHE A 1 176 ? -9.017 1.160 6.324 1.00 96.31 176 PHE A O 1
ATOM 1435 N N . GLU A 1 177 ? -9.057 -0.890 7.255 1.00 94.38 177 GLU A N 1
ATOM 1436 C CA . GLU A 1 177 ? -10.246 -0.670 8.080 1.00 94.38 177 GLU A CA 1
ATOM 1437 C C . GLU A 1 177 ? -10.030 0.468 9.095 1.00 94.38 177 GLU A C 1
ATOM 1439 O O . GLU A 1 177 ? -8.900 0.816 9.450 1.00 94.38 177 GLU A O 1
ATOM 1444 N N . ASN A 1 178 ? -11.126 1.019 9.623 1.00 91.88 178 ASN A N 1
ATOM 1445 C CA . ASN A 1 178 ? -11.049 2.062 10.644 1.00 91.88 178 ASN A CA 1
ATOM 1446 C C . ASN A 1 178 ? -10.268 1.604 11.880 1.00 91.88 178 ASN A C 1
ATOM 1448 O O . ASN A 1 178 ? -10.381 0.453 12.317 1.00 91.88 178 ASN A O 1
ATOM 1452 N N . LEU A 1 179 ? -9.573 2.542 12.519 1.00 91.56 179 LEU A N 1
ATOM 1453 C CA . LEU A 1 179 ? -9.065 2.363 13.873 1.00 91.56 179 LEU A CA 1
ATOM 1454 C C . LEU A 1 179 ? -10.177 2.631 14.907 1.00 91.56 179 LEU A C 1
ATOM 1456 O O . LEU A 1 179 ? -10.959 3.575 14.737 1.00 91.56 179 LEU A O 1
ATOM 1460 N N . PRO A 1 180 ? -10.228 1.869 16.019 1.00 89.75 180 PRO A N 1
ATOM 1461 C CA . PRO A 1 180 ? -11.174 2.100 17.121 1.00 89.75 180 PRO A CA 1
ATOM 1462 C C . PRO A 1 180 ? -11.118 3.546 17.608 1.00 89.75 180 PRO A C 1
ATOM 1464 O O . PRO A 1 180 ? -10.029 4.115 17.617 1.00 89.75 180 PRO A O 1
ATOM 1467 N N . LYS A 1 181 ? -12.231 4.158 18.028 1.00 87.12 181 LYS A N 1
ATOM 1468 C CA . LYS A 1 181 ? -12.275 5.585 18.427 1.00 87.12 181 LYS A CA 1
ATOM 1469 C C . LYS A 1 181 ? -11.289 5.909 19.560 1.00 87.12 181 LYS A C 1
ATOM 1471 O O . LYS A 1 181 ? -10.705 6.984 19.579 1.00 87.12 181 LYS A O 1
ATOM 1476 N N . GLU A 1 182 ? -11.023 4.938 20.424 1.00 88.88 182 GLU A N 1
ATOM 1477 C CA . GLU A 1 182 ? -10.131 5.010 21.584 1.00 88.88 182 GLU A CA 1
ATOM 1478 C C . GLU A 1 182 ? -8.644 4.902 21.206 1.00 88.88 182 GLU A C 1
ATOM 1480 O O . GLU A 1 182 ? -7.764 5.063 22.053 1.00 88.88 182 GLU A O 1
ATOM 1485 N N . CYS A 1 183 ? -8.340 4.603 19.941 1.00 91.69 183 CYS A N 1
ATOM 1486 C CA . CYS A 1 183 ? -6.970 4.468 19.488 1.00 91.69 183 CYS A CA 1
ATOM 1487 C C . CYS A 1 183 ? -6.286 5.834 19.400 1.00 91.69 183 CYS A C 1
ATOM 1489 O O . CYS A 1 183 ? -6.706 6.689 18.622 1.00 91.69 183 CYS A O 1
ATOM 1491 N N . LEU A 1 184 ? -5.210 6.017 20.164 1.00 93.31 184 LEU A N 1
ATOM 1492 C CA . LEU A 1 184 ? -4.382 7.230 20.170 1.00 93.31 184 LEU A CA 1
ATOM 1493 C C . LEU A 1 184 ? -3.077 7.021 19.399 1.00 93.31 184 LEU A C 1
ATOM 1495 O O . LEU A 1 184 ? -2.491 7.970 18.876 1.00 93.31 184 LEU A O 1
ATOM 1499 N N . SER A 1 185 ? -2.608 5.777 19.333 1.00 95.25 185 SER A N 1
ATOM 1500 C CA . SER A 1 185 ? -1.440 5.386 18.555 1.00 95.25 185 SER A CA 1
ATOM 1501 C C . SER A 1 185 ? -1.521 3.926 18.132 1.00 95.25 185 SER A C 1
ATOM 1503 O O . SER A 1 185 ? -2.151 3.100 18.795 1.00 95.25 185 SER A O 1
ATOM 1505 N N . PHE A 1 186 ? -0.879 3.604 17.017 1.00 96.44 186 PHE A N 1
ATOM 1506 C CA . PHE A 1 186 ? -0.905 2.270 16.433 1.00 96.44 186 PHE A CA 1
ATOM 1507 C C . PHE A 1 186 ? 0.447 1.897 15.825 1.00 96.44 186 PHE A C 1
ATOM 1509 O O . PHE A 1 186 ? 1.311 2.747 15.605 1.00 96.44 186 PHE A O 1
ATOM 1516 N N . ASP A 1 187 ? 0.630 0.605 15.591 1.00 96.25 187 ASP A N 1
ATOM 1517 C CA . ASP A 1 187 ? 1.760 0.047 14.857 1.00 96.25 187 ASP A CA 1
ATOM 1518 C C . ASP A 1 187 ? 1.260 -0.469 13.501 1.00 96.25 187 ASP A C 1
ATOM 1520 O O . ASP A 1 187 ? 0.184 -1.064 13.438 1.00 96.25 187 ASP A O 1
ATOM 1524 N N . LEU A 1 188 ? 2.021 -0.262 12.427 1.00 96.31 188 LEU A N 1
ATOM 1525 C CA . LEU A 1 188 ? 1.828 -0.967 11.158 1.00 96.31 188 LEU A CA 1
ATOM 1526 C C . LEU A 1 188 ? 2.695 -2.217 11.197 1.00 96.31 188 LEU A C 1
ATOM 1528 O O . LEU A 1 188 ? 3.903 -2.114 11.417 1.00 96.31 188 LEU A O 1
ATOM 1532 N N . ILE A 1 189 ? 2.073 -3.379 11.017 1.00 94.81 189 ILE A N 1
ATOM 1533 C CA . ILE A 1 189 ? 2.742 -4.673 11.104 1.00 94.81 189 ILE A CA 1
ATOM 1534 C C . ILE A 1 189 ? 2.381 -5.495 9.876 1.00 94.81 189 ILE A C 1
ATOM 1536 O O . ILE A 1 189 ? 1.218 -5.836 9.662 1.00 94.81 189 ILE A O 1
ATOM 1540 N N . GLU A 1 190 ? 3.390 -5.852 9.100 1.00 92.62 190 GLU A N 1
ATOM 1541 C CA . GLU A 1 190 ? 3.306 -6.914 8.113 1.00 92.62 190 GLU A CA 1
ATOM 1542 C C . GLU A 1 190 ? 3.731 -8.233 8.773 1.00 92.62 190 GLU A C 1
ATOM 1544 O O . GLU A 1 190 ? 4.898 -8.441 9.110 1.00 92.62 190 GLU A O 1
ATOM 1549 N N . ASN A 1 191 ? 2.765 -9.123 9.011 1.00 87.31 191 ASN A N 1
ATOM 1550 C CA . ASN A 1 191 ? 3.030 -10.403 9.659 1.00 87.31 191 ASN A CA 1
ATOM 1551 C C . ASN A 1 191 ? 3.397 -11.470 8.626 1.00 87.31 191 ASN A C 1
ATOM 1553 O O . ASN A 1 191 ? 2.519 -12.023 7.954 1.00 87.31 191 ASN A O 1
ATOM 1557 N N . ILE A 1 192 ? 4.693 -11.757 8.530 1.00 83.50 192 ILE A N 1
ATOM 1558 C CA . ILE A 1 192 ? 5.263 -12.692 7.561 1.00 83.50 192 ILE A CA 1
ATOM 1559 C C . ILE A 1 192 ? 6.076 -13.792 8.247 1.00 83.50 192 ILE A C 1
ATOM 1561 O O . ILE A 1 192 ? 6.657 -13.558 9.306 1.00 83.50 192 ILE A O 1
ATOM 1565 N N . PRO A 1 193 ? 6.148 -14.995 7.648 1.00 76.56 193 PRO A N 1
ATOM 1566 C CA . PRO A 1 193 ? 6.976 -16.085 8.163 1.00 76.56 193 PRO A CA 1
ATOM 1567 C C . PRO A 1 193 ? 8.478 -15.879 7.894 1.00 76.56 193 PRO A C 1
ATOM 1569 O O . PRO A 1 193 ? 9.303 -16.640 8.391 1.00 76.56 193 PRO A O 1
ATOM 1572 N N . GLU A 1 194 ? 8.829 -14.876 7.087 1.00 77.06 194 GLU A N 1
ATOM 1573 C CA . GLU A 1 194 ? 10.194 -14.547 6.674 1.00 77.06 194 GLU A CA 1
ATOM 1574 C C . GLU A 1 194 ? 10.698 -13.289 7.408 1.00 77.06 194 GLU A C 1
ATOM 1576 O O . GLU A 1 194 ? 9.927 -12.538 8.000 1.00 77.06 194 GLU A O 1
ATOM 1581 N N . MET A 1 195 ? 12.005 -13.024 7.371 1.00 69.12 195 MET A N 1
ATOM 1582 C CA . MET A 1 195 ? 12.543 -11.742 7.844 1.00 69.12 195 MET A CA 1
ATOM 1583 C C . MET A 1 195 ? 12.299 -10.626 6.817 1.00 69.12 195 MET A C 1
ATOM 1585 O O . MET A 1 195 ? 12.214 -10.889 5.620 1.00 69.12 195 MET A O 1
ATOM 1589 N N . GLY A 1 196 ? 12.267 -9.372 7.280 1.00 71.19 196 GLY A N 1
ATOM 1590 C CA . GLY A 1 196 ? 12.215 -8.193 6.403 1.00 71.19 196 GLY A CA 1
ATOM 1591 C C . GLY A 1 196 ? 10.816 -7.643 6.113 1.00 71.19 196 GLY A C 1
ATOM 1592 O O . GLY A 1 196 ? 10.652 -6.929 5.131 1.00 71.19 196 GLY A O 1
ATOM 1593 N N . GLY A 1 197 ? 9.824 -7.966 6.947 1.00 81.44 197 GLY A N 1
ATOM 1594 C CA . GLY A 1 197 ? 8.479 -7.403 6.830 1.00 81.44 197 GLY A CA 1
ATOM 1595 C C . GLY A 1 197 ? 8.422 -5.938 7.257 1.00 81.44 197 GLY A C 1
ATOM 1596 O O . GLY A 1 197 ? 9.210 -5.489 8.097 1.00 81.44 197 GLY A O 1
ATOM 1597 N N . PHE A 1 198 ? 7.468 -5.190 6.709 1.00 87.50 198 PHE A N 1
ATOM 1598 C CA . PHE A 1 198 ? 7.228 -3.803 7.095 1.00 87.50 198 PHE A CA 1
ATOM 1599 C C . PHE A 1 198 ? 6.785 -3.687 8.560 1.00 87.50 198 PHE A C 1
ATOM 1601 O O . PHE A 1 198 ? 5.796 -4.284 8.993 1.00 87.50 198 PHE A O 1
ATOM 1608 N N . PHE A 1 199 ? 7.499 -2.856 9.322 1.00 91.94 199 PHE A N 1
ATOM 1609 C CA . PHE A 1 199 ? 7.169 -2.567 10.713 1.00 91.94 199 PHE A CA 1
ATOM 1610 C C . PHE A 1 199 ? 7.397 -1.091 11.047 1.00 91.94 199 PHE A C 1
ATOM 1612 O O . PHE A 1 199 ? 8.533 -0.626 11.120 1.00 91.94 199 PHE A O 1
ATOM 1619 N N . PHE A 1 200 ? 6.312 -0.364 11.318 1.00 92.69 200 PHE A N 1
ATOM 1620 C CA . PHE A 1 200 ? 6.363 1.016 11.804 1.00 92.69 200 PHE A CA 1
ATOM 1621 C C . PHE A 1 200 ? 5.706 1.097 13.174 1.00 92.69 200 PHE A C 1
ATOM 1623 O O . PHE A 1 200 ? 4.526 0.784 13.329 1.00 92.69 200 PHE A O 1
ATOM 1630 N N . LYS A 1 201 ? 6.466 1.535 14.179 1.00 94.25 201 LYS A N 1
ATOM 1631 C CA . LYS A 1 201 ? 6.023 1.535 15.574 1.00 94.25 201 LYS A CA 1
ATOM 1632 C C . LYS A 1 201 ? 5.575 2.921 16.032 1.00 94.25 201 LYS A C 1
ATOM 1634 O O . LYS A 1 201 ? 6.307 3.893 15.897 1.00 94.25 201 LYS A O 1
ATOM 1639 N N . GLY A 1 202 ? 4.436 2.988 16.715 1.00 92.50 202 GLY A N 1
ATOM 1640 C CA . GLY A 1 202 ? 4.006 4.144 17.500 1.00 92.50 202 GLY A CA 1
ATOM 1641 C C . GLY A 1 202 ? 3.540 5.332 16.678 1.00 92.50 202 GLY A C 1
ATOM 1642 O O . GLY A 1 202 ? 3.718 6.466 17.115 1.00 92.50 202 GLY A O 1
ATOM 1643 N N . ILE A 1 203 ? 2.911 5.078 15.534 1.00 95.12 203 ILE A N 1
ATOM 1644 C CA . ILE A 1 203 ? 2.288 6.112 14.714 1.00 95.12 203 ILE A CA 1
ATOM 1645 C C . ILE A 1 203 ? 1.180 6.764 15.544 1.00 95.12 203 ILE A C 1
ATOM 1647 O O . ILE A 1 203 ? 0.251 6.096 16.004 1.00 95.12 203 ILE A O 1
ATOM 1651 N N . ARG A 1 204 ? 1.301 8.070 15.793 1.00 94.94 204 ARG A N 1
ATOM 1652 C CA . ARG A 1 204 ? 0.304 8.842 16.542 1.00 94.94 204 ARG A CA 1
ATOM 1653 C C . ARG A 1 204 ? -0.901 9.100 15.648 1.00 94.94 204 ARG A C 1
ATOM 1655 O O . ARG A 1 204 ? -0.735 9.600 14.539 1.00 94.94 204 ARG A O 1
ATOM 1662 N N . ARG A 1 205 ? -2.104 8.802 16.142 1.00 91.94 205 ARG A N 1
ATOM 1663 C CA . ARG A 1 205 ? -3.335 9.026 15.385 1.00 91.94 205 ARG A CA 1
ATOM 1664 C C . ARG A 1 205 ? -3.572 10.517 15.154 1.00 91.94 205 ARG A C 1
ATOM 1666 O O . ARG A 1 205 ? -3.386 11.326 16.065 1.00 91.94 205 ARG A O 1
ATOM 1673 N N . ASN A 1 206 ? -4.013 10.859 13.950 1.00 88.31 206 ASN A N 1
ATOM 1674 C CA . ASN A 1 206 ? -4.461 12.192 13.570 1.00 88.31 206 ASN A CA 1
ATOM 1675 C C . ASN A 1 206 ? -5.923 12.155 13.077 1.00 88.31 206 ASN A C 1
ATOM 1677 O O . ASN A 1 206 ? -6.456 11.094 12.755 1.00 88.31 206 ASN A O 1
ATOM 1681 N N . ASN A 1 207 ? -6.578 13.318 13.038 1.00 78.19 207 ASN A N 1
ATOM 1682 C CA . ASN A 1 207 ? -7.979 13.437 12.622 1.00 78.19 207 ASN A CA 1
ATOM 1683 C C . ASN A 1 207 ? -8.273 13.001 11.170 1.00 78.19 207 ASN A C 1
ATOM 1685 O O . ASN A 1 207 ? -9.330 12.405 10.972 1.00 78.19 207 ASN A O 1
ATOM 1689 N N . PRO A 1 208 ? -7.413 13.256 10.156 1.00 85.31 208 PRO A N 1
ATOM 1690 C CA . PRO A 1 208 ? -7.728 12.846 8.786 1.00 85.31 208 PRO A CA 1
ATOM 1691 C C . PRO A 1 208 ? -7.570 11.339 8.533 1.00 85.31 208 PRO A C 1
ATOM 1693 O O . PRO A 1 208 ? -8.001 10.875 7.486 1.00 85.31 208 PRO A O 1
ATOM 1696 N N . ASN A 1 209 ? -6.961 10.570 9.448 1.00 89.88 209 ASN A N 1
ATOM 1697 C CA . ASN A 1 209 ? -6.597 9.162 9.234 1.00 89.88 209 ASN A CA 1
ATOM 1698 C C . ASN A 1 209 ? -5.727 8.927 7.978 1.00 89.88 209 ASN A C 1
ATOM 1700 O O . ASN A 1 209 ? -5.703 7.823 7.435 1.00 89.88 209 ASN A O 1
ATOM 1704 N N . VAL A 1 210 ? -4.985 9.953 7.552 1.00 93.81 210 VAL A N 1
ATOM 1705 C CA . VAL A 1 210 ? -4.013 9.887 6.456 1.00 93.81 210 VAL A CA 1
ATOM 1706 C C . VAL A 1 210 ? -2.615 10.044 7.042 1.00 93.81 210 VAL A C 1
ATOM 1708 O O . VAL A 1 210 ? -2.350 10.977 7.810 1.00 93.81 210 VAL A O 1
ATOM 1711 N N . TYR A 1 211 ? -1.722 9.124 6.691 1.00 95.69 211 TYR A N 1
ATOM 1712 C CA . TYR A 1 211 ? -0.366 9.044 7.224 1.00 95.69 211 TYR A CA 1
ATOM 1713 C C . TYR A 1 211 ? 0.643 8.927 6.090 1.00 95.69 211 TYR A C 1
ATOM 1715 O O . TYR A 1 211 ? 0.407 8.216 5.119 1.00 95.69 211 TYR A O 1
ATOM 1723 N N . HIS A 1 212 ? 1.780 9.600 6.242 1.00 96.19 212 HIS A N 1
ATOM 1724 C CA . HIS A 1 212 ? 2.913 9.502 5.329 1.00 96.19 212 HIS A CA 1
ATOM 1725 C C . HIS A 1 212 ? 4.110 8.970 6.109 1.00 96.19 212 HIS A C 1
ATOM 1727 O O . HIS A 1 212 ? 4.537 9.583 7.090 1.00 96.19 212 HIS A O 1
ATOM 1733 N N . LEU A 1 213 ? 4.619 7.816 5.696 1.00 94.44 213 LEU A N 1
ATOM 1734 C CA . LEU A 1 213 ? 5.748 7.127 6.306 1.00 94.44 213 LEU A CA 1
ATOM 1735 C C . LEU A 1 213 ? 6.896 7.061 5.301 1.00 94.44 213 LEU A C 1
ATOM 1737 O O . LEU A 1 213 ? 6.671 7.036 4.092 1.00 94.44 213 LEU A O 1
ATOM 1741 N N . ARG A 1 214 ? 8.130 7.031 5.805 1.00 92.31 214 ARG A N 1
ATOM 1742 C CA . ARG A 1 214 ? 9.333 6.895 4.980 1.00 92.31 214 ARG A CA 1
ATOM 1743 C C . ARG A 1 214 ? 10.255 5.827 5.543 1.00 92.31 214 ARG A C 1
ATOM 1745 O O . ARG A 1 214 ? 10.361 5.719 6.768 1.00 92.31 214 ARG A O 1
ATOM 1752 N N . MET A 1 215 ? 10.906 5.080 4.656 1.00 81.00 215 MET A N 1
ATOM 1753 C CA . MET A 1 215 ? 11.856 4.013 4.974 1.00 81.00 215 MET A CA 1
ATOM 1754 C C . MET A 1 215 ? 13.076 4.048 4.063 1.00 81.00 215 MET A C 1
ATOM 1756 O O . MET A 1 215 ? 12.889 4.142 2.831 1.00 81.00 215 MET A O 1
#

Secondary structure (DSSP, 8-state):
-------HHHHHHHHHHHHHHHHH--HHHHHHHHHHHHHTT--SHHHHHHHHHHHHHHHHHHHSS-S-----TT-----S-----------------SHHHHHHHHTSTTS---EEEEEEE---SS-EEE-B-TTEEEEESSSS-EEEEEEEESS-BTT--EEE-TT--EEEEEEEPPPPTT-SEEEEEE--SSS---EEEEEEP-TT-EEEEE-

Nearest PDB structures (foldseek):
  1lmi-assembly1_A  TM=5.645E-01  e=5.542E-01  Mycobacterium tuberculosis
  4e2g-assembly2_D  TM=3.385E-01  e=3.388E+00  Sphaerobacter thermophilus DSM 20745

Organism: NCBI:txid2874476

pLDDT: mean 72.93, std 20.66, range [32.12, 97.56]

=== Feature glossary ===
The record interleaves many kinds of information about one protein. Here is each kind framed as the question it answers.

Q: Are the domains correctly placed relative to each other?
A: Predicted aligned error is AlphaFold's pairwise confidence. Unlike pLDDT (per-residue), PAE is per-residue-pair and captures whether two parts of the structure are correctly placed relative to each other. Units are ångströms of expected positional error.

Q: Which residues are in helices, strands, or loops?
A: Eight-state secondary structure (DSSP): H is the canonical α-helix, G the tighter 3₁₀-helix, I the wider π-helix; E/B are β-structure, T and S are turns and bends, and '-' is everything else. DSSP derives these from the pattern of main-chain N–H···O=C hydrogen bonds, not from the sequence.

Q: What if only a Cα trace is available?
A: P-SEA three-state annotation labels each residue as helix, strand, or coil based purely on the geometry of the Cα trace. It serves as a fallback when the full backbone (and thus DSSP) is unavailable.

Q: What are the backbone torsion angles?
A: φ (phi) and ψ (psi) are the two rotatable backbone dihedrals per residue: φ is the C(i-1)–N–Cα–C torsion, ψ is the N–Cα–C–N(i+1) torsion, both in degrees on (−180°, 180°]. α-helical residues cluster near (−60°, −45°); β-strand residues near (−120°, +130°). A Ramachandran plot is simply a scatter of (φ, ψ) for every residue.

Q: What known structures does this most resemble?
A: Structural nearest neighbors (via Foldseek easy-search vs the PDB). Reported per hit: target PDB id, E-value, and alignment TM-score. A TM-score above ~0.5 is the conventional threshold for 'same fold'.

Q: What family and function is it annotated with?
A: Database cross-references. InterPro integrates a dozen domain/family signature databases into unified entries with residue-range hits. GO terms attach function/process/location labels with evidence codes. CATH codes position the fold in a four-level structural taxonomy. Organism is the NCBI-taxonomy species name.

Q: Which residues are buried vs exposed?
A: Solvent accessibility: the surface area of each residue that a 1.4 Å water probe can touch, in Å². When only backbone atoms are present the absolute values are lower than full-atom SASA (side chains contribute most of the area) and are flagged as backbone-only.

Q: What do the diagnostic plots show?
A: Three diagnostic plots accompany the record. The Cα contact map visualizes the tertiary structure as a 2D adjacency matrix (8 Å cutoff, sequence-local contacts suppressed). The Ramachandran plot shows the distribution of backbone (φ, ψ) torsions, with points in the α and β basins reflecting secondary structure content. The PAE plot shows AlphaFold's inter-residue confidence as a color matrix.

Q: What is the amino-acid chain?
A: The amino-acid sequence is the protein's primary structure: the linear order of residues from the N-terminus to the C-terminus, written in one-letter code. Everything else here — the 3D coordinates, the secondary structure, the domain annotations — is ultimately a consequence of this string.

Q: What do the rendered images show?
A: The six renders are orthographic views along the three Cartesian axes in both directions. Representation (cartoon, sticks, or surface) and color scheme (sequence-rainbow or by-chain) vary across proteins so the training set covers all the common visualization conventions.

Q: Where is each backbone atom in 3D?
A: The mmCIF table is the protein's shape written out atom by atom. For each backbone N, Cα, C, and carbonyl O, it records an (x, y, z) coordinate triple in Å plus the residue type, chain letter, and residue number.

Q: How mobile is each atom in the crystal?
A: For experimental (PDB) structures, the B-factor (temperature factor) quantifies the positional spread of each atom in the crystal — a combination of thermal vibration and static disorder — in units of Å². High B-factors mark flexible loops or poorly resolved regions; low B-factors mark the rigid, well-ordered core.

Q: How big and how compact is the whole molecule?
A: Three whole-structure scalars: the radius of gyration (RMS distance of Cα from centroid, in Å), the count of Cα–Cα contacts (pairs closer than 8 Å and separated by more than four residues in sequence — i.e. tertiary, not local, contacts), and the bounding-box dimensions. Together they distinguish compact globular folds from extended fibres or disordered chains.

Q: What does the local fold look like, residue by residue?
A: A 3Di character summarizes, for each residue, the relative orientation of the Cα frame of its nearest spatial neighbor. Because it encodes fold topology rather than chemistry, 3Di alignments detect remote structural similarity that sequence alignment misses.

Q: How confident is the AlphaFold model at each residue?
A: For AlphaFold models, the B-factor field carries pLDDT — the model's own estimate of local accuracy on a 0–100 scale. Regions with pLDDT<50 should be treated as essentially unmodeled; they often correspond to intrinsically disordered segments.